Protein 3BFM (pdb70)

Nearest PDB structures (foldseek):
  3bfm-assembly1_A-2  TM=1.001E+00  e=1.291E-47  Ruegeria sp. TM1040
  6ndl-assembly1_A  TM=7.929E-01  e=1.601E-11  Staphylococcus aureus
  6apw-assembly1_A  TM=7.904E-01  e=2.573E-11  Staphylococcus aureus
  8eni-assembly1_A-2  TM=7.797E-01  e=2.285E-11  Staphylococcus aureus subsp. aureus Mu50
  3rkx-assembly1_A  TM=7.819E-01  e=1.008E-10  Staphylococcus aureus subsp. aureus ECT-R 2

Sequence (225 aa):
TITFPPLTGEAAGPGQDPFDLACQQKAELGVVDAGLVVYELLGTDVLLRAALLVLAPEVPLAKAALPVCGVGFQNALGALAPPEVAVHLDWNGALRINGARCGRLRIAASTDDPDTQPDWLVVGLDLPLWPEGDGGETPDETALYAEGCADVAAPRLLESSWARHCLHWINRWDEGELETIHGEWRGLAHGGEARTEAGRRSGTFLGVDEDFGLLRDETTTHLIIPLTTVLVQ

Radius of gyration: 17.06 Å; Cα contacts (8 Å, |Δi|>4): 471; chains: 1; bounding box: 53×37×40 Å

CATH classification: 3.30.930.10 (+1 more: 2.30.30.100)

InterPro domains:
  IPR004143 Biotinyl protein ligase (BPL) and lipoyl protein ligase (LPL), catalytic domain [PF16917] (7-186)
  IPR028044 Domain of unknown function DUF4444 [PF14563] (192-231)
  IPR045864 Class II Aminoacyl-tRNA synthetase/Biotinyl protein ligase (BPL) and lipoyl protein ligase (LPL) [G3DSA:3.30.930.10] (13-190)

B-factor: mean 27.51, std 10.56, range [5.24, 76.14]

Organism: Ruegeria sp. (strain TM1040) (NCBI:txid292414)

Secondary structure (DSSP, 8-state):
--------EEE--TT--HHHHHHHHHHTT--TT-EEEEE-SSEEEEEEEE--SS-TTT---HHHHHHHHHHHHHHS-TT--EEE-TTSEEEETTEEEEEEEEEES---TTSPPS-EEEEEEEESS---SS-----S--GGGTT-TT--HHHHHHHHHHHHHHHHHHHHTT-HHHHHHHHHHHB----EEEETTEEEEE----TT---EE-SS-EE---GGGGS--

Solvent-accessible surface area: 10605 Å² total

Foldseek 3Di:
DFDAPPQDEDEADPPDDAQVVLVVVLVVPDAWRYKYWYDDPWKTKIKTKHFDQAFQLQVCLLLLLLLLQVLLCVQFPVVWAWAAELLFFIDTPRWTFWGKAKAFQDLDRHDRTSIMMIMTMGTAADDPPPDDDRGDGHNVRRRRVRGDSSSSSNSSNVSSVVSVVCVVVPPLVVSQVSNVVRYPACHWDADPNDIAHCPGADSSSWWGDHPPDTDTGRSSVSHDD

Structure (mmCIF, N/CA/C/O backbone):
data_3BFM
#
_entry.id   3BFM
#
_cell.length_a   86.760
_cell.length_b   36.560
_cell.length_c   71.000
_cell.angle_alpha   90.000
_cell.angle_beta   99.280
_cell.angle_gamma   90.000
#
_symmetry.space_group_name_H-M   'C 1 2 1'
#
loop_
_entity.id
_entity.type
_entity.pdbx_description
1 polymer 'Biotin protein ligase-like protein of unknown function'
2 non-polymer 'CALCIUM ION'
3 non-polymer 'NONAETHYLENE GLYCOL'
4 water water
#
loop_
_atom_site.group_PDB
_atom_site.id
_atom_site.type_symbol
_atom_site.label_atom_id
_atom_site.label_alt_id
_atom_site.label_comp_id
_atom_site.label_asym_id
_atom_site.label_entity_id
_atom_site.label_seq_id
_atom_site.pdbx_PDB_ins_code
_atom_site.Cartn_x
_atom_site.Cartn_y
_atom_site.Cartn_z
_atom_site.occupancy
_atom_site.B_iso_or_equiv
_atom_site.auth_seq_id
_atom_site.auth_comp_id
_atom_site.auth_asym_id
_atom_site.auth_atom_id
_atom_site.pdbx_PDB_model_num
ATOM 1 N N . THR A 1 5 ? 52.685 2.831 21.323 1.00 43.23 4 THR A N 1
ATOM 2 C CA . THR A 1 5 ? 52.029 2.752 22.665 1.00 43.53 4 THR A CA 1
ATOM 3 C C . THR A 1 5 ? 50.752 3.576 22.709 1.00 39.38 4 THR A C 1
ATOM 4 O O . THR A 1 5 ? 50.758 4.768 22.427 1.00 38.33 4 THR A O 1
ATOM 8 N N . ILE A 1 6 ? 49.655 2.927 23.073 1.00 35.69 5 ILE A N 1
ATOM 9 C CA . ILE A 1 6 ? 48.355 3.592 23.127 1.00 32.46 5 ILE A CA 1
ATOM 10 C C . ILE A 1 6 ? 48.046 3.908 24.587 1.00 30.76 5 ILE A C 1
ATOM 11 O O . ILE A 1 6 ? 47.860 3.003 25.414 1.00 29.79 5 ILE A O 1
ATOM 16 N N . THR A 1 7 ? 47.972 5.197 24.886 1.00 28.85 6 THR A N 1
ATOM 17 C CA . THR A 1 7 ? 47.788 5.672 26.250 1.00 28.32 6 THR A CA 1
ATOM 18 C C . THR A 1 7 ? 46.366 6.162 26.433 1.00 25.16 6 THR A C 1
ATOM 19 O O . THR A 1 7 ? 45.919 6.985 25.669 1.00 25.14 6 THR A O 1
ATOM 23 N N . PHE A 1 8 ? 45.670 5.634 27.438 1.00 23.39 7 PHE A N 1
ATOM 24 C CA . PHE A 1 8 ? 44.297 5.994 27.746 1.00 23.51 7 PHE A CA 1
ATOM 25 C C . PHE A 1 8 ? 44.295 6.747 29.051 1.00 25.19 7 PHE A C 1
ATOM 26 O O . PHE A 1 8 ? 45.289 6.683 29.789 1.00 24.41 7 PHE A O 1
ATOM 34 N N . PRO A 1 9 ? 43.226 7.509 29.313 1.00 23.58 8 PRO A N 1
ATOM 35 C CA . PRO A 1 9 ? 43.067 8.173 30.610 1.00 24.69 8 PRO A CA 1
ATOM 36 C C . PRO A 1 9 ? 43.172 7.199 31.794 1.00 24.13 8 PRO A C 1
ATOM 37 O O . PRO A 1 9 ? 42.970 5.992 31.647 1.00 22.75 8 PRO A O 1
ATOM 41 N N . PRO A 1 10 ? 43.500 7.716 32.991 1.00 27.95 9 PRO A N 1
ATOM 42 C CA . PRO A 1 10 ? 43.523 6.854 34.155 1.00 28.86 9 PRO A CA 1
ATOM 43 C C . PRO A 1 10 ? 42.207 6.125 34.315 1.00 28.47 9 PRO A C 1
ATOM 44 O O . PRO A 1 10 ? 41.150 6.732 34.119 1.00 28.76 9 PRO A O 1
ATOM 48 N N . LEU A 1 11 ? 42.284 4.840 34.637 1.00 26.29 10 LEU A N 1
ATOM 49 C CA . LEU A 1 11 ? 41.087 4.011 34.819 1.00 34.25 10 LEU A CA 1
ATOM 50 C C . LEU A 1 11 ? 40.400 3.608 33.502 1.00 32.34 10 LEU A C 1
ATOM 51 O O . LEU A 1 11 ? 39.306 3.030 33.500 1.00 33.58 10 LEU A O 1
ATOM 64 N N . THR A 1 13 ? 41.385 1.032 30.377 1.00 25.38 12 THR A N 1
ATOM 65 C CA . THR A 1 13 ? 42.275 -0.089 30.212 1.00 24.15 12 THR A CA 1
ATOM 66 C C . THR A 1 13 ? 42.192 -0.451 28.760 1.00 23.13 12 THR A C 1
ATOM 67 O O . THR A 1 13 ? 41.124 -0.865 28.336 1.00 22.53 12 THR A O 1
ATOM 71 N N . GLY A 1 14 ? 43.298 -0.359 28.032 1.00 22.40 13 GLY A N 1
ATOM 72 C CA . GLY A 1 14 ? 43.332 -0.798 26.651 1.00 22.67 13 GLY A CA 1
ATOM 73 C C . GLY A 1 14 ? 43.651 -2.274 26.511 1.00 23.64 13 GLY A C 1
ATOM 74 O O . GLY A 1 14 ? 44.518 -2.795 27.212 1.00 25.29 13 GLY A O 1
ATOM 75 N N . GLU A 1 15 ? 42.950 -2.956 25.612 1.00 21.21 14 GLU A N 1
ATOM 76 C CA . GLU A 1 15 ? 43.202 -4.343 25.315 1.00 23.39 14 GLU A CA 1
ATOM 77 C C . GLU A 1 15 ? 43.135 -4.526 23.792 1.00 21.25 14 GLU A C 1
ATOM 78 O O . GLU A 1 15 ? 42.089 -4.273 23.168 1.00 18.48 14 GLU A O 1
ATOM 84 N N . ALA A 1 16 ? 44.240 -4.930 23.182 1.00 18.78 15 ALA A N 1
ATOM 85 C CA . ALA A 1 16 ? 44.244 -5.216 21.760 1.00 17.65 15 ALA A CA 1
ATOM 86 C C . ALA A 1 16 ? 43.553 -6.561 21.520 1.00 19.78 15 ALA A C 1
ATOM 87 O O . ALA A 1 16 ? 43.824 -7.564 22.214 1.00 19.65 15 ALA A O 1
ATOM 89 N N . ALA A 1 17 ? 42.708 -6.600 20.488 1.00 18.58 16 ALA A N 1
ATOM 90 C CA . ALA A 1 17 ? 42.020 -7.839 20.081 1.00 20.21 16 ALA A CA 1
ATOM 91 C C . ALA A 1 17 ? 43.023 -8.844 19.511 1.00 22.46 16 ALA A C 1
ATOM 92 O O . ALA A 1 17 ? 43.922 -8.484 18.734 1.00 21.84 16 ALA A O 1
ATOM 94 N N . GLY A 1 18 ? 42.881 -10.083 19.954 1.00 22.98 17 GLY A N 1
ATOM 95 C CA . GLY A 1 18 ? 43.689 -11.202 19.485 1.00 23.74 17 GLY A CA 1
ATOM 96 C C . GLY A 1 18 ? 43.033 -11.994 18.382 1.00 23.88 17 GLY A C 1
ATOM 97 O O . GLY A 1 18 ? 41.974 -11.634 17.883 1.00 23.06 17 GLY A O 1
ATOM 98 N N . PRO A 1 19 ? 43.696 -13.074 17.956 1.00 24.86 18 PRO A N 1
ATOM 99 C CA . PRO A 1 19 ? 43.157 -13.975 16.931 1.00 25.15 18 PRO A CA 1
ATOM 100 C C . PRO A 1 19 ? 41.732 -14.446 17.236 1.00 18.35 18 PRO A C 1
ATOM 101 O O . PRO A 1 19 ? 41.457 -14.880 18.349 1.00 23.86 18 PRO A O 1
ATOM 105 N N . GLY A 1 20 ? 40.841 -14.350 16.258 1.00 21.53 19 GLY A N 1
ATOM 106 C CA . GLY A 1 20 ? 39.490 -14.793 16.430 1.00 23.94 19 GLY A CA 1
ATOM 107 C C . GLY A 1 20 ? 38.589 -13.772 17.136 1.00 25.03 19 GLY A C 1
ATOM 108 O O . GLY A 1 20 ? 37.398 -14.001 17.259 1.00 25.74 19 GLY A O 1
ATOM 109 N N . GLN A 1 21 ? 39.174 -12.678 17.613 1.00 21.85 20 GLN A N 1
ATOM 110 C CA . GLN A 1 21 ? 38.460 -11.636 18.347 1.00 22.86 20 GLN A CA 1
ATOM 111 C C . GLN A 1 21 ? 38.316 -10.337 17.522 1.00 23.14 20 GLN A C 1
ATOM 112 O O . GLN A 1 21 ? 39.255 -9.898 16.826 1.00 20.42 20 GLN A O 1
ATOM 118 N N . ASP A 1 22 ? 37.142 -9.691 17.611 1.00 20.63 21 ASP A N 1
ATOM 119 C CA . ASP A 1 22 ? 36.980 -8.323 17.123 1.00 22.07 21 ASP A CA 1
ATOM 120 C C . ASP A 1 22 ? 36.485 -7.467 18.290 1.00 19.70 21 ASP A C 1
ATOM 121 O O . ASP A 1 22 ? 35.827 -7.992 19.197 1.00 21.23 21 ASP A O 1
ATOM 126 N N . PRO A 1 23 ? 36.845 -6.179 18.306 1.00 15.83 22 PRO A N 1
ATOM 127 C CA . PRO A 1 23 ? 36.558 -5.344 19.489 1.00 16.64 22 PRO A CA 1
ATOM 128 C C . PRO A 1 23 ? 35.114 -5.298 20.009 1.00 17.88 22 PRO A C 1
ATOM 129 O O . PRO A 1 23 ? 34.898 -5.518 21.211 1.00 16.16 22 PRO A O 1
ATOM 133 N N . PHE A 1 24 ? 34.135 -5.048 19.143 1.00 17.58 23 PHE A N 1
ATOM 134 C CA . PHE A 1 24 ? 32.759 -4.854 19.611 1.00 18.69 23 PHE A CA 1
ATOM 135 C C . PHE A 1 24 ? 32.269 -6.185 20.196 1.00 15.39 23 PHE A C 1
ATOM 136 O O . PHE A 1 24 ? 31.778 -6.212 21.333 1.00 17.88 23 PHE A O 1
ATOM 144 N N . ASP A 1 25 ? 32.425 -7.275 19.444 1.00 16.64 24 ASP A N 1
ATOM 145 C CA . ASP A 1 25 ? 32.050 -8.614 19.931 1.00 21.55 24 ASP A CA 1
ATOM 146 C C . ASP A 1 25 ? 32.748 -8.977 21.229 1.00 17.41 24 ASP A C 1
ATOM 147 O O . ASP A 1 25 ? 32.090 -9.406 22.198 1.00 20.14 24 ASP A O 1
ATOM 152 N N . LEU A 1 26 ? 34.072 -8.792 21.261 1.00 17.84 25 LEU A N 1
ATOM 153 C CA . LEU A 1 26 ? 34.867 -9.139 22.436 1.00 17.33 25 LEU A CA 1
ATOM 154 C C . LEU A 1 26 ? 34.487 -8.310 23.664 1.00 19.89 25 LEU A C 1
ATOM 155 O O . LEU A 1 26 ? 34.377 -8.827 24.781 1.00 19.41 25 LEU A O 1
ATOM 160 N N . ALA A 1 27 ? 34.328 -7.008 23.469 1.00 16.85 26 ALA A N 1
ATOM 161 C CA . ALA A 1 27 ? 33.904 -6.168 24.590 1.00 15.32 26 ALA A CA 1
ATOM 162 C C . ALA A 1 27 ? 32.567 -6.635 25.170 1.00 16.84 26 ALA A C 1
ATOM 163 O O . ALA A 1 27 ? 32.396 -6.654 26.393 1.00 18.11 26 ALA A O 1
ATOM 165 N N . CYS A 1 28 ? 31.616 -6.984 24.313 1.00 17.10 27 CYS A N 1
ATOM 166 C CA . CYS A 1 28 ? 30.327 -7.512 24.756 1.00 19.10 27 CYS A CA 1
ATOM 167 C C . CYS A 1 28 ? 30.463 -8.833 25.472 1.00 20.79 27 CYS A C 1
ATOM 168 O O . CYS A 1 28 ? 29.826 -9.072 26.503 1.00 20.64 27 CYS A O 1
ATOM 171 N N . GLN A 1 29 ? 31.333 -9.689 24.962 1.00 21.50 28 GLN A N 1
ATOM 172 C CA A GLN A 1 29 ? 31.596 -10.988 25.586 0.50 22.25 28 GLN A CA 1
ATOM 173 C CA B GLN A 1 29 ? 31.541 -10.977 25.606 0.50 22.40 28 GLN A CA 1
ATOM 174 C C . GLN A 1 29 ? 32.197 -10.786 26.965 1.00 23.00 28 GLN A C 1
ATOM 175 O O . GLN A 1 29 ? 31.745 -11.367 27.946 1.00 24.14 28 GLN A O 1
ATOM 180 N N . LYS A 1 30 ? 33.215 -9.934 27.045 1.00 22.62 29 LYS A N 1
ATOM 181 C CA . LYS A 1 30 ? 33.840 -9.655 28.330 1.00 22.95 29 LYS A CA 1
ATOM 182 C C . LYS A 1 30 ? 32.865 -8.996 29.326 1.00 24.37 29 LYS A C 1
ATOM 183 O O . LYS A 1 30 ? 32.858 -9.308 30.526 1.00 22.98 29 LYS A O 1
ATOM 189 N N . ALA A 1 31 ? 31.995 -8.129 28.811 1.00 19.36 30 ALA A N 1
ATOM 190 C CA . ALA A 1 31 ? 31.052 -7.428 29.662 1.00 22.37 30 ALA A CA 1
ATOM 191 C C . ALA A 1 31 ? 30.106 -8.472 30.293 1.00 23.39 30 ALA A C 1
ATOM 192 O O . ALA A 1 31 ? 29.843 -8.472 31.495 1.00 22.11 30 ALA A O 1
ATOM 194 N N . GLU A 1 32 ? 29.632 -9.395 29.485 1.00 24.95 31 GLU A N 1
ATOM 195 C CA . GLU A 1 32 ? 28.724 -10.440 30.005 1.00 30.08 31 GLU A CA 1
ATOM 196 C C . GLU A 1 32 ? 29.418 -11.367 31.024 1.00 30.86 31 GLU A C 1
ATOM 197 O O . GLU A 1 32 ? 28.777 -11.849 31.961 1.00 33.89 31 GLU A O 1
ATOM 203 N N . LEU A 1 33 ? 30.719 -11.574 30.851 1.00 31.70 32 LEU A N 1
ATOM 204 C CA . LEU A 1 33 ? 31.583 -12.242 31.842 1.00 33.50 32 LEU A CA 1
ATOM 205 C C . LEU A 1 33 ? 31.869 -11.446 33.101 1.00 34.40 32 LEU A C 1
ATOM 206 O O . LEU A 1 33 ? 32.539 -11.955 33.981 1.00 37.24 32 LEU A O 1
ATOM 211 N N . GLY A 1 34 ? 31.463 -10.185 33.165 1.00 34.04 33 GLY A N 1
ATOM 212 C CA . GLY A 1 34 ? 31.639 -9.414 34.372 1.00 32.94 33 GLY A CA 1
ATOM 213 C C . GLY A 1 34 ? 32.775 -8.414 34.362 1.00 31.49 33 GLY A C 1
ATOM 214 O O . GLY A 1 34 ? 33.051 -7.812 35.403 1.00 35.21 33 GLY A O 1
ATOM 215 N N . VAL A 1 35 ? 33.426 -8.182 33.222 1.00 28.01 34 VAL A N 1
ATOM 216 C CA A VAL A 1 35 ? 34.486 -7.182 33.175 0.50 29.37 34 VAL A CA 1
ATOM 217 C CA B VAL A 1 35 ? 34.476 -7.151 33.156 0.50 29.10 34 VAL A CA 1
ATOM 218 C C . VAL A 1 35 ? 33.815 -5.815 33.343 1.00 29.82 34 VAL A C 1
ATOM 219 O O . VAL A 1 35 ? 32.744 -5.550 32.779 1.00 31.20 34 VAL A O 1
ATOM 226 N N . ASP A 1 36 ? 34.436 -4.962 34.137 1.00 31.44 35 ASP A N 1
ATOM 227 C CA . ASP A 1 36 ? 33.815 -3.700 34.507 1.00 30.82 35 ASP A CA 1
ATOM 228 C C . ASP A 1 36 ? 34.027 -2.621 33.442 1.00 29.18 35 ASP A C 1
ATOM 229 O O . ASP A 1 36 ? 34.767 -2.796 32.470 1.00 27.57 35 ASP A O 1
ATOM 234 N N . ALA A 1 37 ? 33.382 -1.492 33.677 1.00 26.88 36 ALA A N 1
ATOM 235 C CA . ALA A 1 37 ? 33.492 -0.319 32.849 1.00 27.80 36 ALA A CA 1
ATOM 236 C C . ALA A 1 37 ? 34.944 0.128 32.736 1.00 25.84 36 ALA A C 1
ATOM 237 O O . ALA A 1 37 ? 35.755 -0.114 33.628 1.00 25.41 36 ALA A O 1
ATOM 239 N N . GLY A 1 38 ? 35.272 0.754 31.614 1.00 23.40 37 GLY A N 1
ATOM 240 C CA . GLY A 1 38 ? 36.556 1.356 31.435 1.00 23.52 37 GLY A CA 1
ATOM 241 C C . GLY A 1 38 ? 37.450 0.590 30.492 1.00 21.18 37 GLY A C 1
ATOM 242 O O . GLY A 1 38 ? 38.430 1.140 30.024 1.00 22.64 37 GLY A O 1
ATOM 243 N N . LEU A 1 39 ? 37.099 -0.655 30.208 1.00 21.01 38 LEU A N 1
ATOM 244 C CA . LEU A 1 39 ? 37.784 -1.407 29.157 1.00 19.47 38 LEU A CA 1
ATOM 245 C C . LEU A 1 39 ? 37.548 -0.796 27.787 1.00 18.46 38 LEU A C 1
ATOM 246 O O . LEU A 1 39 ? 36.381 -0.525 27.409 1.00 18.20 38 LEU A O 1
ATOM 251 N N . VAL A 1 40 ? 38.642 -0.645 27.056 1.00 16.91 39 VAL A N 1
ATOM 252 C CA . VAL A 1 40 ? 38.670 -0.228 25.668 1.00 15.15 39 VAL A CA 1
ATOM 253 C C . VAL A 1 40 ? 39.359 -1.333 24.884 1.00 12.63 39 VAL A C 1
ATOM 254 O O . VAL A 1 40 ? 40.558 -1.495 24.949 1.00 17.13 39 VAL A O 1
ATOM 258 N N . VAL A 1 41 ? 38.578 -2.099 24.143 1.00 15.32 40 VAL A N 1
ATOM 259 C CA . VAL A 1 41 ? 39.124 -3.116 23.248 1.00 16.41 40 VAL A CA 1
ATOM 260 C C . VAL A 1 41 ? 39.328 -2.492 21.887 1.00 15.55 40 VAL A C 1
ATOM 261 O O . VAL A 1 41 ? 38.455 -1.787 21.407 1.00 14.70 40 VAL A O 1
ATOM 265 N N . TYR A 1 42 ? 40.481 -2.722 21.268 1.00 15.84 41 TYR A N 1
ATOM 266 C CA . TYR A 1 42 ? 40.751 -2.119 19.986 1.00 12.27 41 TYR A CA 1
ATOM 267 C C . TYR A 1 42 ? 41.466 -3.073 19.053 1.00 15.22 41 TYR A C 1
ATOM 268 O O . TYR A 1 42 ? 42.044 -4.096 19.465 1.00 15.47 41 TYR A O 1
ATOM 277 N N . GLU A 1 43 ? 41.405 -2.752 17.769 1.00 15.57 42 GLU A N 1
ATOM 278 C CA . GLU A 1 43 ? 42.066 -3.545 16.733 1.00 18.56 42 GLU A CA 1
ATOM 279 C C . GLU A 1 43 ? 42.380 -2.574 15.619 1.00 20.11 42 GLU A C 1
ATOM 280 O O . GLU A 1 43 ? 41.454 -1.983 15.049 1.00 19.35 42 GLU A O 1
ATOM 286 N N . LEU A 1 44 ? 43.683 -2.363 15.371 1.00 18.23 43 LEU A N 1
ATOM 287 C CA A LEU A 1 44 ? 44.145 -1.449 14.338 0.50 18.39 43 LEU A CA 1
ATOM 288 C CA B LEU A 1 44 ? 44.143 -1.456 14.344 0.50 17.20 43 LEU A CA 1
ATOM 289 C C . LEU A 1 44 ? 44.772 -2.228 13.183 1.00 17.90 43 LEU A C 1
ATOM 290 O O . LEU A 1 44 ? 45.641 -3.105 13.392 1.00 17.79 43 LEU A O 1
ATOM 299 N N . GLY A 1 45 ? 44.332 -1.914 11.973 1.00 18.01 44 GLY A N 1
ATOM 300 C CA . GLY A 1 45 ? 44.995 -2.354 10.753 1.00 18.91 44 GLY A CA 1
ATOM 301 C C . GLY A 1 45 ? 45.404 -1.137 9.974 1.00 20.63 44 GLY A C 1
ATOM 302 O O . GLY A 1 45 ? 45.144 -0.010 10.374 1.00 20.07 44 GLY A O 1
ATOM 303 N N . THR A 1 46 ? 46.045 -1.340 8.834 1.00 20.01 45 THR A N 1
ATOM 304 C CA . THR A 1 46 ? 46.406 -0.244 7.997 1.00 20.65 45 THR A CA 1
ATOM 305 C C . THR A 1 46 ? 45.141 0.381 7.358 1.00 17.95 45 THR A C 1
ATOM 306 O O . THR A 1 46 ? 45.149 1.555 7.059 1.00 21.95 45 THR A O 1
ATOM 310 N N . ASP A 1 47 ? 44.093 -0.429 7.170 1.00 18.83 46 ASP A N 1
ATOM 311 C CA . ASP A 1 47 ? 42.904 0.006 6.421 1.00 21.35 46 ASP A CA 1
ATOM 312 C C . ASP A 1 47 ? 41.661 0.295 7.273 1.00 21.01 46 ASP A C 1
ATOM 313 O O . ASP A 1 47 ? 40.664 0.807 6.758 1.00 18.22 46 ASP A O 1
ATOM 318 N N . VAL A 1 48 ? 41.707 -0.052 8.547 1.00 21.16 47 VAL A N 1
ATOM 319 C CA . VAL A 1 48 ? 40.522 0.076 9.397 1.00 21.45 47 VAL A CA 1
ATOM 320 C C . VAL A 1 48 ? 40.934 0.266 10.844 1.00 20.28 47 VAL A C 1
ATOM 321 O O . VAL A 1 48 ? 41.993 -0.205 11.283 1.00 19.79 47 VAL A O 1
ATOM 325 N N . LEU A 1 49 ? 40.108 1.026 11.554 1.00 16.29 48 LEU A N 1
ATOM 326 C CA A LEU A 1 49 ? 40.224 1.171 13.014 0.50 17.91 48 LEU A CA 1
ATOM 327 C CA B LEU A 1 49 ? 40.218 1.178 13.006 0.50 17.83 48 LEU A CA 1
ATOM 328 C C . LEU A 1 49 ? 38.955 0.650 13.673 1.00 19.83 48 LEU A C 1
ATOM 329 O O . LEU A 1 49 ? 37.867 1.062 13.313 1.00 15.25 48 LEU A O 1
ATOM 338 N N . ARG A 1 50 ? 39.088 -0.260 14.636 1.00 16.83 49 ARG A N 1
ATOM 339 C CA . ARG A 1 50 ? 37.919 -0.695 15.404 1.00 20.39 49 ARG A CA 1
ATOM 340 C C . ARG A 1 50 ? 38.231 -0.531 16.859 1.00 16.68 49 ARG A C 1
ATOM 341 O O . ARG A 1 50 ? 39.387 -0.723 17.261 1.00 16.54 49 ARG A O 1
ATOM 349 N N . ALA A 1 51 ? 37.219 -0.150 17.637 1.00 13.83 50 ALA A N 1
ATOM 350 C CA . ALA A 1 51 ? 37.370 -0.046 19.051 1.00 14.62 50 ALA A CA 1
ATOM 351 C C . ALA A 1 51 ? 36.041 -0.150 19.721 1.00 15.27 50 ALA A C 1
ATOM 352 O O . ALA A 1 51 ? 34.983 0.005 19.089 1.00 15.31 50 ALA A O 1
ATOM 354 N N . ALA A 1 52 ? 36.055 -0.497 20.991 1.00 12.46 51 ALA A N 1
ATOM 355 C CA . ALA A 1 52 ? 34.772 -0.649 21.729 1.00 14.29 51 ALA A CA 1
ATOM 356 C C . ALA A 1 52 ? 35.049 -0.324 23.188 1.00 14.84 51 ALA A C 1
ATOM 357 O O . ALA A 1 52 ? 36.077 -0.709 23.713 1.00 17.51 51 ALA A O 1
ATOM 359 N N . LEU A 1 53 ? 34.091 0.379 23.795 1.00 15.76 52 LEU A N 1
ATOM 360 C CA A LEU A 1 53 ? 34.118 0.800 25.209 0.70 17.59 52 LEU A CA 1
ATOM 361 C C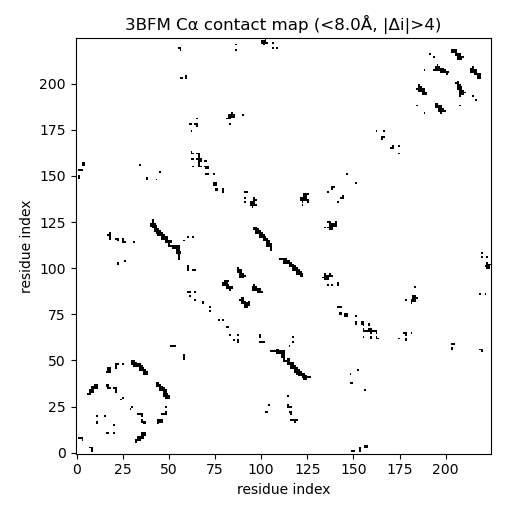A B LEU A 1 53 ? 34.138 0.790 25.190 0.30 14.06 52 LEU A CA 1
ATOM 362 C C . LEU A 1 53 ? 33.039 0.087 25.998 1.00 16.49 52 LEU A C 1
ATOM 363 O O . LEU A 1 53 ? 31.860 0.071 25.570 1.00 15.56 52 LEU A O 1
ATOM 372 N N . VAL A 1 54 ? 33.426 -0.458 27.160 1.00 16.97 53 VAL A N 1
ATOM 373 C CA . VAL A 1 54 ? 32.471 -1.044 28.118 1.00 17.38 53 VAL A CA 1
ATOM 374 C C . VAL A 1 54 ? 32.114 0.041 29.139 1.00 17.72 53 VAL A C 1
ATOM 375 O O . VAL A 1 54 ? 33.015 0.668 29.745 1.00 20.54 53 VAL A O 1
ATOM 379 N N . LEU A 1 55 ? 30.807 0.251 29.277 1.00 19.73 54 LEU A N 1
ATOM 380 C CA . LEU A 1 55 ? 30.206 1.227 30.179 1.00 17.42 54 LEU A CA 1
ATOM 381 C C . LEU A 1 55 ? 29.163 0.549 31.086 1.00 20.75 54 LEU A C 1
ATOM 382 O O . LEU A 1 55 ? 28.649 -0.540 30.785 1.00 22.57 54 LEU A O 1
ATOM 387 N N . ALA A 1 56 ? 28.858 1.203 32.198 1.00 23.85 55 ALA A N 1
ATOM 388 C CA . ALA A 1 56 ? 27.805 0.744 33.100 1.00 25.52 55 ALA A CA 1
ATOM 389 C C . ALA A 1 56 ? 27.068 1.901 33.781 1.00 25.66 55 ALA A C 1
ATOM 390 O O . ALA A 1 56 ? 27.171 2.077 34.990 1.00 29.00 55 ALA A O 1
ATOM 392 N N . PRO A 1 57 ? 26.286 2.680 33.015 1.00 26.48 56 PRO A N 1
ATOM 393 C CA . PRO A 1 57 ? 25.542 3.794 33.612 1.00 28.33 56 PRO A CA 1
ATOM 394 C C . PRO A 1 57 ? 24.366 3.277 34.454 1.00 28.36 56 PRO A C 1
ATOM 395 O O . PRO A 1 57 ? 23.651 2.358 34.055 1.00 26.40 56 PRO A O 1
ATOM 399 N N . GLU A 1 58 ? 24.191 3.841 35.636 1.00 29.75 57 GLU A N 1
ATOM 400 C CA . GLU A 1 58 ? 23.186 3.315 36.543 1.00 29.88 57 GLU A CA 1
ATOM 401 C C . GLU A 1 58 ? 21.875 4.065 36.331 1.00 29.34 57 GLU A C 1
ATOM 402 O O . GLU A 1 58 ? 21.442 4.859 37.152 1.00 31.05 57 GLU A O 1
ATOM 408 N N . VAL A 1 59 ? 21.271 3.801 35.178 1.00 25.39 58 VAL A N 1
ATOM 409 C CA . VAL A 1 59 ? 19.991 4.366 34.801 1.00 24.30 58 VAL A CA 1
ATOM 410 C C . VAL A 1 59 ? 19.252 3.329 33.977 1.00 23.01 58 VAL A C 1
ATOM 411 O O . VAL A 1 59 ? 19.841 2.353 33.515 1.00 24.26 58 VAL A O 1
ATOM 415 N N . PRO A 1 60 ? 17.952 3.517 33.775 1.00 22.85 59 PRO A N 1
ATOM 416 C CA . PRO A 1 60 ? 17.265 2.572 32.898 1.00 22.23 59 PRO A CA 1
ATOM 417 C C . PRO A 1 60 ? 17.770 2.612 31.459 1.00 19.17 59 PRO A C 1
ATOM 418 O O . PRO A 1 60 ? 18.245 3.649 31.028 1.00 19.49 59 PRO A O 1
ATOM 422 N N . LEU A 1 61 ? 17.586 1.521 30.728 1.00 22.25 60 LEU A N 1
ATOM 423 C CA . LEU A 1 61 ? 18.062 1.412 29.337 1.00 21.35 60 LEU A CA 1
ATOM 424 C C . LEU A 1 61 ? 17.625 2.582 28.483 1.00 22.34 60 LEU A C 1
ATOM 425 O O . LEU A 1 61 ? 18.375 3.037 27.636 1.00 22.87 60 LEU A O 1
ATOM 430 N N . ALA A 1 62 ? 16.358 2.985 28.625 1.00 22.55 61 ALA A N 1
ATOM 431 C CA . ALA A 1 62 ? 15.817 4.133 27.906 1.00 23.37 61 ALA A CA 1
ATOM 432 C C . ALA A 1 62 ? 16.752 5.348 27.908 1.00 23.00 61 ALA A C 1
ATOM 433 O O . ALA A 1 62 ? 17.025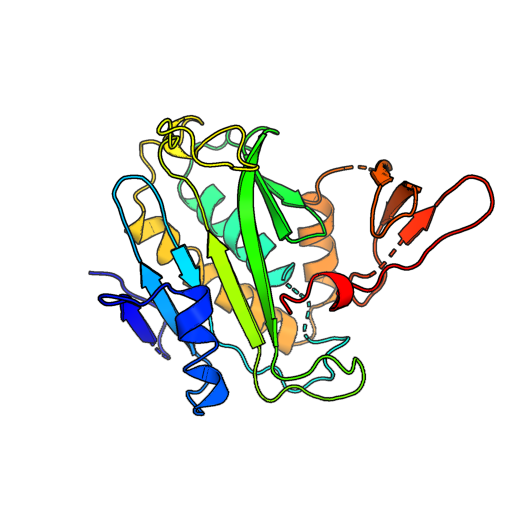 5.960 26.859 1.00 24.63 61 ALA A O 1
ATOM 435 N N . LYS A 1 63 ? 17.274 5.642 29.094 1.00 21.79 62 LYS A N 1
ATOM 436 C CA . LYS A 1 63 ? 18.193 6.746 29.334 1.00 20.67 62 LYS A CA 1
ATOM 437 C C . LYS A 1 63 ? 19.659 6.439 29.044 1.00 19.59 62 LYS A C 1
ATOM 438 O O . LYS A 1 63 ? 20.464 7.365 28.786 1.00 19.29 62 LYS A O 1
ATOM 444 N N . ALA A 1 64 ? 20.022 5.161 29.097 1.00 21.00 63 ALA A N 1
ATOM 445 C CA . ALA A 1 64 ? 21.414 4.745 28.883 1.00 20.62 63 ALA A CA 1
ATOM 446 C C . ALA A 1 64 ? 21.777 4.822 27.397 1.00 19.97 63 ALA A C 1
ATOM 447 O O . ALA A 1 64 ? 22.974 4.909 27.042 1.00 23.49 63 ALA A O 1
ATOM 457 N N . ALA A 1 66 ? 21.619 7.259 25.549 1.00 16.75 65 ALA A N 1
ATOM 458 C CA . ALA A 1 66 ? 22.364 8.511 25.334 1.00 18.04 65 ALA A CA 1
ATOM 459 C C . ALA A 1 66 ? 23.864 8.265 25.157 1.00 15.00 65 ALA A C 1
ATOM 460 O O . ALA A 1 66 ? 24.606 9.140 24.678 1.00 16.29 65 ALA A O 1
ATOM 470 N N . LEU A 1 68 ? 25.212 6.436 22.993 1.00 15.62 67 LEU A N 1
ATOM 471 C CA . LEU A 1 68 ? 25.496 6.506 21.539 1.00 15.46 67 LEU A CA 1
ATOM 472 C C . LEU A 1 68 ? 25.778 7.946 21.055 1.00 17.65 67 LEU A C 1
ATOM 473 O O . LEU A 1 68 ? 26.889 8.227 20.547 1.00 19.13 67 LEU A O 1
ATOM 478 N N . PRO A 1 69 ? 24.798 8.880 21.203 1.00 16.51 68 PRO A N 1
ATOM 479 C CA . PRO A 1 69 ? 25.126 10.277 20.859 1.00 17.53 68 PRO A CA 1
ATOM 480 C C . PRO A 1 69 ? 26.324 10.878 21.580 1.00 17.76 68 PRO A C 1
ATOM 481 O O . PRO A 1 69 ? 27.133 11.591 20.967 1.00 18.49 68 PRO A O 1
ATOM 485 N N . VAL A 1 70 ? 26.450 10.578 22.863 1.00 17.84 69 VAL A N 1
ATOM 486 C CA . VAL A 1 70 ? 27.610 10.995 23.625 1.00 16.62 69 VAL A CA 1
ATOM 487 C C . VAL A 1 70 ? 28.913 10.561 22.972 1.00 19.15 69 VAL A C 1
ATOM 488 O O . VAL A 1 70 ? 29.814 11.382 22.825 1.00 20.19 69 VAL A O 1
ATOM 492 N N . CYS A 1 71 ? 29.036 9.290 22.582 1.00 18.59 70 CYS A N 1
ATOM 493 C CA . CYS A 1 71 ? 30.283 8.816 21.967 1.00 18.27 70 CYS A CA 1
ATOM 494 C C . CYS A 1 71 ? 30.450 9.315 20.520 1.00 17.04 70 CYS A C 1
ATOM 495 O O . CYS A 1 71 ? 31.557 9.392 19.989 1.00 19.37 70 CYS A O 1
ATOM 498 N N . GLY A 1 72 ? 29.338 9.676 19.877 1.00 19.49 71 GLY A N 1
ATOM 499 C CA . GLY A 1 72 ? 29.391 10.346 18.598 1.00 16.94 71 GLY A CA 1
ATOM 500 C C . GLY A 1 72 ? 29.972 11.731 18.705 1.00 17.33 71 GLY A C 1
ATOM 501 O O . GLY A 1 72 ? 30.810 12.122 17.892 1.00 18.63 71 GLY A O 1
ATOM 502 N N . VAL A 1 73 ? 29.535 12.492 19.703 1.00 17.14 72 VAL A N 1
ATOM 503 C CA . VAL A 1 73 ? 30.109 13.814 19.981 1.00 18.03 72 VAL A CA 1
ATOM 504 C C . VAL A 1 73 ? 31.589 13.663 20.319 1.00 18.58 72 VAL A C 1
ATOM 505 O O . VAL A 1 73 ? 32.457 14.438 19.855 1.00 18.78 72 VAL A O 1
ATOM 509 N N . GLY A 1 74 ? 31.877 12.661 21.144 1.00 18.52 73 GLY A N 1
ATOM 510 C CA . GLY A 1 74 ? 33.275 12.328 21.445 1.00 16.86 73 GLY A CA 1
ATOM 511 C C . GLY A 1 74 ? 34.128 12.147 20.190 1.00 17.65 73 GLY A C 1
ATOM 512 O O . GLY A 1 74 ? 35.257 12.680 20.088 1.00 19.05 73 GLY A O 1
ATOM 513 N N . PHE A 1 75 ? 33.611 11.380 19.238 1.00 17.67 74 PHE A N 1
ATOM 514 C CA . PHE A 1 75 ? 34.296 11.154 17.967 1.00 17.31 74 PHE A CA 1
ATOM 515 C C . PHE A 1 75 ? 34.468 12.404 17.115 1.00 17.71 74 PHE A C 1
ATOM 516 O O . PHE A 1 75 ? 35.544 12.648 16.560 1.00 17.14 74 PHE A O 1
ATOM 524 N N . GLN A 1 76 ? 33.387 13.168 16.943 1.00 20.17 75 GLN A N 1
ATOM 525 C CA . GLN A 1 76 ? 33.496 14.424 16.205 1.00 17.29 75 GLN A CA 1
ATOM 526 C C . GLN A 1 76 ? 34.566 15.343 16.828 1.00 18.51 75 GLN A C 1
ATOM 527 O O . GLN A 1 76 ? 35.370 15.934 16.101 1.00 19.23 75 GLN A O 1
ATOM 533 N N . ASN A 1 77 ? 34.596 15.444 18.164 1.00 16.89 76 ASN A N 1
ATOM 534 C CA . ASN A 1 77 ? 35.572 16.296 18.845 1.00 18.46 76 ASN A CA 1
ATOM 535 C C . ASN A 1 77 ? 36.988 15.763 18.662 1.00 18.97 76 ASN A C 1
ATOM 536 O O . ASN A 1 77 ? 37.934 16.529 18.474 1.00 18.22 76 ASN A O 1
ATOM 541 N N . ALA A 1 78 ? 37.125 14.444 18.746 1.00 16.08 77 ALA A N 1
ATOM 542 C CA . ALA A 1 78 ? 38.389 13.745 18.609 1.00 17.37 77 ALA A CA 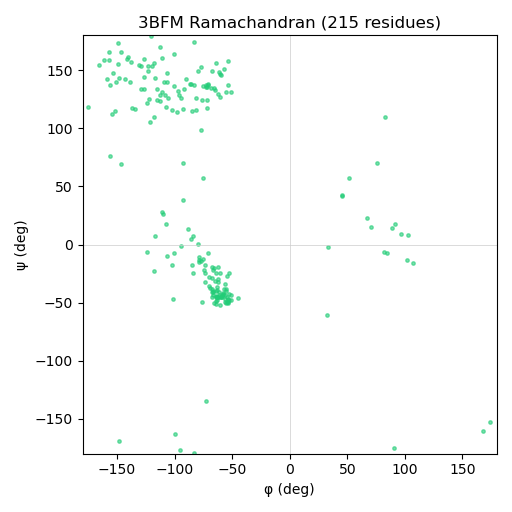1
ATOM 543 C C . ALA A 1 78 ? 38.940 13.949 17.207 1.00 17.88 77 ALA A C 1
ATOM 544 O O . ALA A 1 78 ? 40.070 14.369 17.050 1.00 20.60 77 ALA A O 1
ATOM 546 N N . LEU A 1 79 ? 38.136 13.701 16.177 1.00 20.45 78 LEU A N 1
ATOM 547 C CA . LEU A 1 79 ? 38.632 13.926 14.809 1.00 21.05 78 LEU A CA 1
ATOM 548 C C . LEU A 1 79 ? 38.964 15.431 14.540 1.00 21.81 78 LEU A C 1
ATOM 549 O O . LEU A 1 79 ? 40.019 15.756 13.962 1.00 18.83 78 LEU A O 1
ATOM 554 N N . GLY A 1 80 ? 38.085 16.337 14.968 1.00 20.60 79 GLY A N 1
ATOM 555 C CA . GLY A 1 80 ? 38.338 17.780 14.842 1.00 22.32 79 GLY A CA 1
ATOM 556 C C . GLY A 1 80 ? 39.629 18.291 15.476 1.00 23.24 79 GLY A C 1
ATOM 557 O O . GLY A 1 80 ? 40.269 19.223 14.974 1.00 25.35 79 GLY A O 1
ATOM 558 N N . ALA A 1 81 ? 40.025 17.677 16.579 1.00 23.48 80 ALA A N 1
ATOM 559 C CA . ALA A 1 81 ? 41.312 17.989 17.203 1.00 24.57 80 ALA A CA 1
ATOM 560 C C . ALA A 1 81 ? 42.546 17.567 16.369 1.00 27.41 80 ALA A C 1
ATOM 561 O O . ALA A 1 81 ? 43.650 18.052 16.634 1.00 26.20 80 ALA A O 1
ATOM 563 N N . LEU A 1 82 ? 42.376 16.651 15.409 1.00 23.70 81 LEU A N 1
ATOM 564 C CA . LEU A 1 82 ? 43.499 16.045 14.660 1.00 23.37 81 LEU A CA 1
ATOM 565 C C . LEU A 1 82 ? 43.482 16.311 13.154 1.00 24.89 81 LEU A C 1
ATOM 566 O O . LEU A 1 82 ? 44.502 16.207 12.485 1.00 25.84 81 LEU A O 1
ATOM 571 N N . ALA A 1 83 ? 42.314 16.618 12.614 1.00 21.12 82 ALA A N 1
ATOM 572 C CA . ALA A 1 83 ? 42.133 16.722 11.176 1.00 24.68 82 ALA A CA 1
ATOM 573 C C . ALA A 1 83 ? 42.143 18.172 10.731 1.00 26.28 82 ALA A C 1
ATOM 574 O O . ALA A 1 83 ? 41.955 19.067 11.530 1.00 24.44 82 ALA A O 1
ATOM 576 N N . PRO A 1 84 ? 42.314 18.399 9.424 1.00 25.02 83 PRO A N 1
ATOM 577 C CA . PRO A 1 84 ? 42.147 19.742 8.888 1.00 28.00 83 PRO A CA 1
ATOM 578 C C . PRO A 1 84 ? 40.739 20.281 9.139 1.00 29.22 83 PRO A C 1
ATOM 579 O O . PRO A 1 84 ? 39.759 19.533 9.128 1.00 29.78 83 PRO A O 1
ATOM 583 N N . PRO A 1 85 ? 40.629 21.593 9.373 1.00 31.95 84 PRO A N 1
ATOM 584 C CA . PRO A 1 85 ? 39.346 22.184 9.767 1.00 31.27 84 PRO A CA 1
ATOM 585 C C . PRO A 1 85 ? 38.265 22.122 8.708 1.00 31.72 84 PRO A C 1
ATOM 586 O O . PRO A 1 85 ? 37.089 22.208 9.032 1.00 31.94 84 PRO A O 1
ATOM 590 N N . GLU A 1 86 ? 38.652 21.946 7.454 1.00 33.46 85 GLU A N 1
ATOM 591 C CA . GLU A 1 86 ? 37.661 21.797 6.391 1.00 35.30 85 GLU A CA 1
ATOM 592 C C . GLU A 1 86 ? 36.950 20.440 6.408 1.00 33.15 85 GLU A C 1
ATOM 593 O O . GLU A 1 86 ? 35.910 20.295 5.769 1.00 35.80 85 GLU A O 1
ATOM 599 N N . VAL A 1 87 ? 37.501 19.442 7.099 1.00 30.67 86 VAL A N 1
ATOM 600 C CA . VAL A 1 87 ? 36.838 18.124 7.181 1.00 29.00 86 VAL A CA 1
ATOM 601 C C . VAL A 1 87 ? 35.601 18.195 8.069 1.00 29.20 86 VAL A C 1
ATOM 602 O O . VAL A 1 87 ? 35.714 18.521 9.234 1.00 31.07 86 VAL A O 1
ATOM 606 N N . ALA A 1 88 ? 34.426 17.939 7.497 1.00 28.73 87 ALA A N 1
ATOM 607 C CA . ALA A 1 88 ? 33.168 18.004 8.253 1.00 28.16 87 ALA A CA 1
ATOM 608 C C . ALA A 1 88 ? 32.758 16.605 8.738 1.00 26.49 87 ALA A C 1
ATOM 609 O O . ALA A 1 88 ? 32.677 15.665 7.962 1.00 24.86 87 ALA A O 1
ATOM 611 N N . VAL A 1 89 ? 32.482 16.484 10.029 1.00 23.75 88 VAL A N 1
ATOM 612 C CA . VAL A 1 89 ? 31.932 15.238 10.556 1.00 24.16 88 VAL A CA 1
ATOM 613 C C . VAL A 1 89 ? 30.452 15.449 10.928 1.00 21.62 88 VAL A C 1
ATOM 614 O O . VAL A 1 89 ? 30.112 16.408 11.623 1.00 26.22 88 VAL A O 1
ATOM 618 N N . HIS A 1 90 ? 29.571 14.572 10.441 1.00 22.05 89 HIS A N 1
ATOM 619 C CA . HIS A 1 90 ? 28.190 14.544 10.915 1.00 20.71 89 HIS A CA 1
ATOM 620 C C . HIS A 1 90 ? 27.806 13.173 11.459 1.00 21.55 89 HIS A C 1
ATOM 621 O O . HIS A 1 90 ? 28.360 12.135 11.057 1.00 19.85 89 HIS A O 1
ATOM 628 N N . LEU A 1 91 ? 26.842 13.182 12.363 1.00 20.99 90 LEU A N 1
ATOM 629 C CA . LEU A 1 91 ? 26.392 12.002 13.075 1.00 16.29 90 LEU A CA 1
ATOM 630 C C . LEU A 1 91 ? 24.981 11.626 12.678 1.00 22.14 90 LEU A C 1
ATOM 631 O O . LEU A 1 91 ? 24.060 12.436 12.797 1.00 25.72 90 LEU A O 1
ATOM 636 N N . ASP A 1 92 ? 24.788 10.405 12.207 1.00 20.18 91 ASP A N 1
ATOM 637 C CA . ASP A 1 92 ? 23.442 9.923 11.991 1.00 18.31 91 ASP A CA 1
ATOM 638 C C . ASP A 1 92 ? 22.799 9.466 13.319 1.00 20.79 91 ASP A C 1
ATOM 639 O O . ASP A 1 92 ? 23.449 8.952 14.254 1.00 17.72 91 ASP A O 1
ATOM 644 N N . TRP A 1 93 ? 21.476 9.618 13.390 1.00 20.48 92 TRP A N 1
ATOM 645 C CA . TRP A 1 93 ? 20.736 9.206 14.572 1.00 18.38 92 TRP A CA 1
ATOM 646 C C . TRP A 1 93 ? 21.004 7.730 14.911 1.00 17.12 92 TRP A C 1
ATOM 647 O O . TRP A 1 93 ? 21.102 7.351 16.090 1.00 19.08 92 TRP A O 1
ATOM 658 N N . ASN A 1 94 ? 21.117 6.918 13.871 1.00 17.39 93 ASN A N 1
ATOM 659 C CA . ASN A 1 94 ? 21.327 5.449 14.004 1.00 18.17 93 ASN A CA 1
ATOM 660 C C . ASN A 1 94 ? 22.746 5.025 14.293 1.00 17.59 93 ASN A C 1
ATOM 661 O O . ASN A 1 94 ? 23.025 3.834 14.411 1.00 20.00 93 ASN A O 1
ATOM 666 N N . GLY A 1 95 ? 23.636 5.994 14.410 1.00 16.72 94 GLY A N 1
ATOM 667 C CA . GLY A 1 95 ? 25.031 5.704 14.702 1.00 16.08 94 GLY A CA 1
ATOM 668 C C . GLY A 1 95 ? 25.992 5.773 13.524 1.00 16.71 94 GLY A C 1
ATOM 669 O O . GLY A 1 95 ? 27.217 5.757 13.738 1.00 20.11 94 GLY A O 1
ATOM 670 N N . ALA A 1 96 ? 25.487 5.823 12.301 1.00 17.33 95 ALA A N 1
ATOM 671 C CA . ALA A 1 96 ? 26.349 5.973 11.146 1.00 18.24 95 ALA A CA 1
ATOM 672 C C . ALA A 1 96 ? 27.145 7.265 11.189 1.00 18.85 95 ALA A C 1
ATOM 673 O O . ALA A 1 96 ? 26.702 8.296 11.751 1.00 18.57 95 ALA A O 1
ATOM 675 N N . LEU A 1 97 ? 28.367 7.217 10.661 1.00 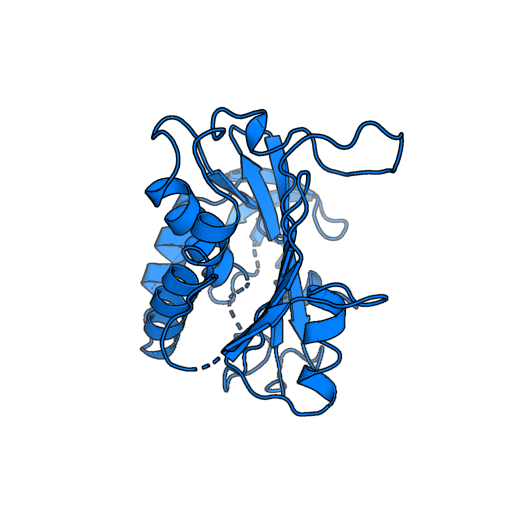18.09 96 LEU A N 1
ATOM 676 C CA . LEU A 1 97 ? 29.192 8.406 10.648 1.00 15.90 96 LEU A CA 1
ATOM 677 C C . LEU A 1 97 ? 29.262 8.945 9.233 1.00 18.66 96 LEU A C 1
ATOM 678 O O . LEU A 1 97 ? 29.237 8.169 8.3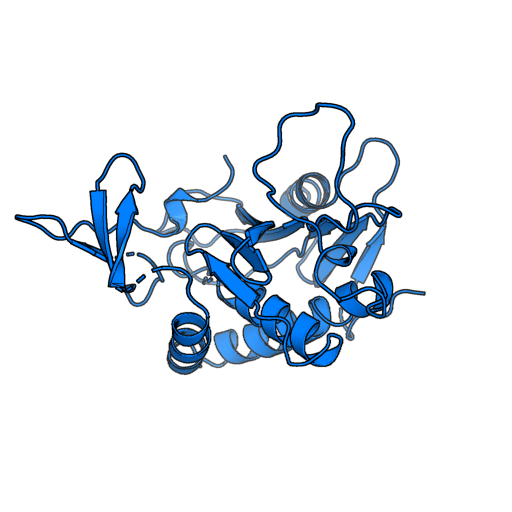00 1.00 17.07 96 LEU A O 1
ATOM 683 N N . ARG A 1 98 ? 29.370 10.260 9.080 1.00 19.57 97 ARG A N 1
ATOM 684 C CA . ARG A 1 98 ? 29.582 10.847 7.774 1.00 22.24 97 ARG A CA 1
ATOM 685 C C . ARG A 1 98 ? 30.743 11.786 7.811 1.00 20.48 97 ARG A C 1
ATOM 686 O O . ARG A 1 98 ? 30.870 12.587 8.729 1.00 22.92 97 ARG A O 1
ATOM 694 N N . ILE A 1 99 ? 31.610 11.664 6.808 1.00 20.10 98 ILE A N 1
ATOM 695 C CA . ILE A 1 99 ? 32.756 12.555 6.682 1.00 21.37 98 ILE A CA 1
ATOM 696 C C . ILE A 1 99 ? 32.644 13.218 5.330 1.00 21.09 98 ILE A C 1
ATOM 697 O O . ILE A 1 99 ? 32.489 12.527 4.319 1.00 23.77 98 ILE A O 1
ATOM 702 N N . ASN A 1 100 ? 32.667 14.550 5.338 1.00 24.60 99 ASN A N 1
ATOM 703 C CA . ASN A 1 100 ? 32.385 15.362 4.143 1.00 24.25 99 ASN A CA 1
ATOM 704 C C . ASN A 1 100 ? 31.149 14.869 3.397 1.00 25.33 99 ASN A C 1
ATOM 705 O O . ASN A 1 100 ? 31.134 14.795 2.170 1.00 29.70 99 ASN A O 1
ATOM 710 N N . GLY A 1 101 ? 30.104 14.518 4.145 1.00 25.18 100 GLY A N 1
ATOM 711 C CA . GLY A 1 101 ? 28.823 14.115 3.594 1.00 27.48 100 GLY A CA 1
ATOM 712 C C . GLY A 1 101 ? 28.683 12.664 3.189 1.00 27.25 100 GLY A C 1
ATOM 713 O O . GLY A 1 101 ? 27.583 12.233 2.846 1.00 30.40 100 GLY A O 1
ATOM 714 N N . ALA A 1 102 ? 29.777 11.910 3.231 1.00 24.98 101 ALA A N 1
ATOM 715 C CA . ALA A 1 102 ? 29.803 10.517 2.806 1.00 24.68 101 ALA A CA 1
ATOM 716 C C . ALA A 1 102 ? 29.885 9.560 3.986 1.00 25.03 101 ALA A C 1
ATOM 717 O O . ALA A 1 102 ? 30.628 9.790 4.934 1.00 21.48 101 ALA A O 1
ATOM 719 N N . ARG A 1 103 ? 29.136 8.471 3.879 1.00 21.07 102 ARG A N 1
ATOM 720 C CA . ARG A 1 103 ? 29.117 7.422 4.885 1.00 21.38 102 ARG A CA 1
ATOM 721 C C . ARG A 1 103 ? 30.512 6.846 5.020 1.00 24.28 102 ARG A C 1
ATOM 722 O O . ARG A 1 103 ? 31.128 6.475 4.029 1.00 22.21 102 ARG A O 1
ATOM 730 N N . CYS A 1 104 ? 31.006 6.814 6.256 1.00 23.19 103 CYS A N 1
ATOM 731 C CA . CYS A 1 104 ? 32.405 6.512 6.530 1.00 21.67 103 CYS A CA 1
ATOM 732 C C . CYS A 1 104 ? 32.451 5.990 7.959 1.00 20.49 103 CYS A C 1
ATOM 733 O O . CYS A 1 104 ? 32.780 6.710 8.886 1.00 22.57 103 CYS A O 1
ATOM 736 N N . GLY A 1 105 ? 32.033 4.753 8.115 1.00 20.52 104 GLY A N 1
ATOM 737 C CA . GLY A 1 105 ? 32.045 4.116 9.432 1.00 20.86 104 GLY A CA 1
ATOM 738 C C . GLY A 1 105 ? 30.778 4.279 10.231 1.00 20.33 104 GLY A C 1
ATOM 739 O O . GLY A 1 105 ? 29.763 4.822 9.772 1.00 16.74 104 GLY A O 1
ATOM 740 N N . ARG A 1 106 ? 30.824 3.794 11.456 1.00 15.89 105 ARG A N 1
ATOM 741 C CA . ARG A 1 106 ? 29.621 3.816 12.295 1.00 17.32 105 ARG A CA 1
ATOM 742 C C . ARG A 1 106 ? 29.984 3.545 13.725 1.00 16.57 105 ARG A C 1
ATOM 743 O O . ARG A 1 106 ? 31.037 2.928 14.027 1.00 19.01 105 ARG A O 1
ATOM 751 N N . LEU A 1 107 ? 29.131 4.043 14.598 1.00 15.24 106 LEU A N 1
ATOM 752 C CA . LEU A 1 107 ? 29.103 3.661 15.993 1.00 14.86 106 LEU A CA 1
ATOM 753 C C . LEU A 1 107 ? 27.986 2.655 16.224 1.00 18.96 106 LEU A C 1
ATOM 754 O O . LEU A 1 107 ? 26.871 2.840 15.745 1.00 20.03 106 LEU A O 1
ATOM 759 N N . ARG A 1 108 ? 28.262 1.602 16.995 1.00 14.45 107 ARG A N 1
ATOM 760 C CA . ARG A 1 108 ? 27.279 0.582 17.331 1.00 17.06 107 ARG A CA 1
ATOM 761 C C . ARG A 1 108 ? 27.094 0.585 18.823 1.00 15.21 107 ARG A C 1
ATOM 762 O O . ARG A 1 108 ? 28.025 0.979 19.572 1.00 16.62 107 ARG A O 1
ATOM 770 N N . ILE A 1 109 ? 25.940 0.101 19.255 1.00 14.74 108 ILE A N 1
ATOM 771 C CA . ILE A 1 109 ? 25.641 0.009 20.677 1.00 13.71 108 ILE A CA 1
ATOM 772 C C . ILE A 1 109 ? 24.931 -1.313 21.005 1.00 14.13 108 ILE A C 1
ATOM 773 O O . ILE A 1 109 ? 24.043 -1.749 20.234 1.00 13.60 108 ILE A O 1
ATOM 778 N N . ALA A 1 110 ? 25.321 -1.913 22.144 1.00 14.96 109 ALA A N 1
ATOM 779 C CA . ALA A 1 110 ? 24.696 -3.130 22.661 1.00 18.55 109 ALA A CA 1
ATOM 780 C C . ALA A 1 110 ? 24.545 -2.968 24.141 1.00 16.75 109 ALA A C 1
ATOM 781 O O . ALA A 1 110 ? 25.234 -2.163 24.796 1.00 16.58 109 ALA A O 1
ATOM 783 N N . ALA A 1 111 ? 23.614 -3.720 24.687 1.00 16.85 110 ALA A N 1
ATOM 784 C CA . ALA A 1 111 ? 23.475 -3.746 26.127 1.00 17.92 110 ALA A CA 1
ATOM 785 C C . ALA A 1 111 ? 22.959 -5.100 26.654 1.00 20.39 110 ALA A C 1
ATOM 786 O O . ALA A 1 111 ? 22.548 -5.960 25.880 1.00 20.17 110 ALA A O 1
ATOM 788 N N . SER A 1 112 ? 22.949 -5.227 27.979 1.00 21.62 111 SER A N 1
ATOM 789 C CA . SER A 1 112 ? 22.728 -6.501 28.672 1.00 23.33 111 SER A CA 1
ATOM 790 C C . SER A 1 112 ? 21.275 -6.854 28.657 1.00 24.11 111 SER A C 1
ATOM 791 O O . SER A 1 112 ? 20.923 -7.998 28.915 1.00 26.50 111 SER A O 1
ATOM 794 N N . THR A 1 113 ? 20.437 -5.878 28.314 1.00 23.59 112 THR A N 1
ATOM 795 C CA . THR A 1 113 ? 18.984 -6.008 28.323 1.00 27.87 112 THR A CA 1
ATOM 796 C C . THR A 1 113 ? 18.422 -5.273 27.114 1.00 29.07 112 THR A C 1
ATOM 797 O O . THR A 1 113 ? 19.090 -4.403 26.525 1.00 26.14 112 THR A O 1
ATOM 801 N N . ASP A 1 114 ? 17.199 -5.626 26.720 1.00 28.57 113 ASP A N 1
ATOM 802 C CA . ASP A 1 114 ? 16.436 -4.829 25.757 1.00 30.50 113 ASP A CA 1
ATOM 803 C C . ASP A 1 114 ? 15.139 -4.253 26.339 1.00 31.32 113 ASP A C 1
ATOM 804 O O . ASP A 1 114 ? 14.344 -3.665 25.619 1.00 34.94 113 ASP A O 1
ATOM 809 N N . ASP A 1 115 ? 14.924 -4.405 27.638 1.00 31.93 114 ASP A N 1
ATOM 810 C CA . ASP A 1 115 ? 13.790 -3.767 28.297 1.00 31.06 114 ASP A CA 1
ATOM 811 C C . ASP A 1 115 ? 14.128 -2.308 28.615 1.00 29.21 114 ASP A C 1
ATOM 812 O O . ASP A 1 115 ? 14.995 -2.047 29.444 1.00 26.77 114 ASP A O 1
ATOM 817 N N . PRO A 1 116 ? 13.412 -1.350 28.003 1.00 30.10 115 PRO A N 1
ATOM 818 C CA . PRO A 1 116 ? 13.670 0.062 28.268 1.00 30.23 115 PRO A CA 1
ATOM 819 C C . PRO A 1 116 ? 13.620 0.465 29.733 1.00 29.36 115 PRO A C 1
ATOM 820 O O . PRO A 1 116 ? 14.277 1.415 30.113 1.00 27.63 115 PRO A O 1
ATOM 824 N N . ASP A 1 117 ? 12.858 -0.254 30.548 1.00 31.45 116 ASP A N 1
ATOM 825 C CA . ASP A 1 117 ? 12.710 0.073 31.962 1.00 32.96 116 ASP A CA 1
ATOM 826 C C . ASP A 1 117 ? 13.793 -0.490 32.887 1.00 32.32 116 ASP A C 1
ATOM 827 O O . ASP A 1 117 ? 13.955 -0.005 34.004 1.00 36.04 116 ASP A O 1
ATOM 832 N N . THR A 1 118 ? 14.536 -1.497 32.421 1.00 28.75 117 THR A N 1
ATOM 833 C CA . THR A 1 118 ? 15.544 -2.182 33.216 1.00 26.96 117 THR A CA 1
ATOM 834 C C . THR A 1 118 ? 16.892 -1.445 33.145 1.00 25.68 117 THR A C 1
ATOM 835 O O . THR A 1 118 ? 17.304 -1.020 32.064 1.00 25.67 117 THR A O 1
ATOM 839 N N . GLN A 1 119 ? 17.574 -1.339 34.273 1.00 25.97 118 GLN A N 1
ATOM 840 C CA . GLN A 1 119 ? 18.919 -0.807 34.304 1.00 24.41 118 GLN A CA 1
ATOM 841 C C . GLN A 1 119 ? 19.847 -1.897 33.782 1.00 22.98 118 GLN A C 1
ATOM 842 O O . GLN A 1 119 ? 19.822 -3.009 34.289 1.00 24.83 118 GLN A O 1
ATOM 848 N N . PRO A 1 120 ? 20.640 -1.599 32.742 1.00 22.28 119 PRO A N 1
ATOM 849 C CA . PRO A 1 120 ? 21.452 -2.694 32.234 1.00 19.51 119 PRO A CA 1
ATOM 850 C C . PRO A 1 120 ? 22.675 -2.989 33.110 1.00 22.28 119 PRO A C 1
ATOM 851 O O . PRO A 1 120 ? 23.192 -2.100 33.787 1.00 22.15 119 PRO A O 1
ATOM 855 N N . ASP A 1 121 ? 23.154 -4.224 33.098 1.00 20.99 120 ASP A N 1
ATOM 856 C CA . ASP A 1 121 ? 24.384 -4.560 33.824 1.00 22.17 120 ASP A CA 1
ATOM 857 C C . ASP A 1 121 ? 25.565 -3.989 33.078 1.00 22.99 120 ASP A C 1
ATOM 858 O O . ASP A 1 121 ? 26.626 -3.803 33.644 1.00 25.14 120 ASP A O 1
ATOM 863 N N . TRP A 1 122 ? 25.389 -3.784 31.773 1.00 19.52 121 TRP A N 1
ATOM 864 C CA . TRP A 1 122 ? 26.467 -3.261 30.928 1.00 19.02 121 TRP A CA 1
ATOM 865 C C . TRP A 1 122 ? 25.934 -2.701 29.645 1.00 18.29 121 TRP A C 1
ATOM 866 O O . TRP A 1 122 ? 24.868 -3.076 29.178 1.00 17.73 121 TRP A O 1
ATOM 877 N N . LEU A 1 123 ? 26.753 -1.835 29.044 1.00 19.85 122 LEU A N 1
ATOM 878 C CA . LEU A 1 123 ? 26.515 -1.296 27.741 1.00 18.66 122 LEU A CA 1
ATOM 879 C C . LEU A 1 123 ? 27.866 -1.177 27.029 1.00 16.90 122 LEU A C 1
ATOM 880 O O . LEU A 1 123 ? 28.860 -0.868 27.659 1.00 16.48 122 LEU A O 1
ATOM 885 N N . VAL A 1 124 ? 27.893 -1.452 25.739 1.00 17.38 123 VAL A N 1
ATOM 886 C CA . VAL A 1 124 ? 29.127 -1.318 24.944 1.00 14.97 123 VAL A CA 1
ATOM 887 C C . VAL A 1 124 ? 28.850 -0.440 23.752 1.00 15.76 123 VAL A C 1
ATOM 888 O O . VAL A 1 124 ? 27.824 -0.608 23.090 1.00 18.44 123 VAL A O 1
ATOM 892 N N . VAL A 1 125 ? 29.747 0.513 23.507 1.00 17.17 124 VAL A N 1
ATOM 893 C CA . VAL A 1 125 ? 29.721 1.316 22.279 1.00 15.16 124 VAL A CA 1
ATOM 894 C C . VAL A 1 125 ? 30.921 0.993 21.429 1.00 15.80 124 VAL A C 1
ATOM 895 O O . VAL A 1 125 ? 32.051 1.046 21.900 1.00 15.34 124 VAL A O 1
ATOM 899 N N . GLY A 1 126 ? 30.693 0.682 20.164 1.00 15.68 125 GLY A N 1
ATOM 900 C CA . GLY A 1 126 ? 31.775 0.311 19.275 1.00 19.31 125 GLY A CA 1
ATOM 901 C C . GLY A 1 126 ? 31.918 1.283 18.134 1.00 18.53 125 GLY A C 1
ATOM 902 O O . GLY A 1 126 ? 30.908 1.803 17.642 1.00 23.08 125 GLY A O 1
ATOM 903 N N . LEU A 1 127 ? 33.167 1.533 17.744 1.00 16.10 126 LEU A N 1
ATOM 904 C CA . LEU A 1 127 ? 33.502 2.362 16.618 1.00 14.04 126 LEU A CA 1
ATOM 905 C C . LEU A 1 127 ? 34.092 1.456 15.523 1.00 16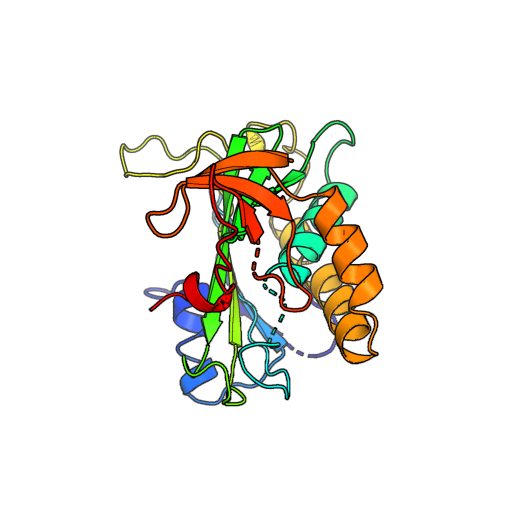.84 126 LEU A C 1
ATOM 906 O O . LEU A 1 127 ? 34.934 0.592 15.813 1.00 15.14 126 LEU A O 1
ATOM 911 N N . ASP A 1 128 ? 33.594 1.598 14.291 1.00 15.32 127 ASP A N 1
ATOM 912 C CA . ASP A 1 128 ? 34.231 0.991 13.128 1.00 18.09 127 ASP A CA 1
ATOM 913 C C . ASP A 1 128 ? 34.510 2.132 12.126 1.00 16.53 127 ASP A C 1
ATOM 914 O O . ASP A 1 128 ? 33.598 2.847 11.730 1.00 22.06 127 ASP A O 1
ATOM 919 N N . LEU A 1 129 ? 35.774 2.318 11.755 1.00 17.96 128 LEU A N 1
ATOM 920 C CA . LEU A 1 129 ? 36.125 3.404 10.886 1.00 16.51 128 LEU A CA 1
ATOM 921 C C . LEU A 1 129 ? 37.066 2.910 9.797 1.00 17.37 128 LEU A C 1
ATOM 922 O O . LEU A 1 129 ? 38.198 2.461 10.095 1.00 17.00 128 LEU A O 1
ATOM 927 N N . PRO A 1 130 ? 36.608 2.984 8.543 1.00 15.51 129 PRO A N 1
ATOM 928 C CA . PRO A 1 130 ? 37.519 2.693 7.448 1.00 18.85 129 PRO A CA 1
ATOM 929 C C . PRO A 1 130 ? 38.552 3.766 7.234 1.00 16.23 129 PRO A C 1
ATOM 930 O O . PRO A 1 130 ? 38.235 4.927 7.244 1.00 16.42 129 PRO A O 1
ATOM 934 N N . LEU A 1 131 ? 39.804 3.354 7.042 1.00 16.46 130 LEU A N 1
ATOM 935 C CA . LEU A 1 131 ? 40.913 4.290 6.873 1.00 17.12 130 LEU A CA 1
ATOM 936 C C . LEU A 1 131 ? 41.271 4.397 5.398 1.00 17.56 130 LEU A C 1
ATOM 937 O O . LEU A 1 131 ? 41.440 5.495 4.903 1.00 19.90 130 LEU A O 1
ATOM 942 N N . TRP A 1 132 ? 41.389 3.266 4.718 1.00 15.50 131 TRP A N 1
ATOM 943 C CA . TRP A 1 132 ? 41.471 3.214 3.258 1.00 17.52 131 TRP A CA 1
ATOM 944 C C . TRP A 1 132 ? 40.293 2.399 2.735 1.00 20.26 131 TRP A C 1
ATOM 945 O O . TRP A 1 132 ? 39.779 1.540 3.444 1.00 20.64 131 TRP A O 1
ATOM 956 N N . PRO A 1 133 ? 39.860 2.649 1.504 1.00 25.14 132 PRO A N 1
ATOM 957 C CA . PRO A 1 133 ? 38.676 1.887 1.055 1.00 29.28 132 PRO A CA 1
ATOM 958 C C . PRO A 1 133 ? 38.996 0.420 0.817 1.00 35.04 132 PRO A C 1
ATOM 959 O O . PRO A 1 133 ? 40.040 0.115 0.284 1.00 37.40 132 PRO A O 1
ATOM 963 N N . GLU A 1 134 ? 38.115 -0.472 1.239 1.00 40.04 133 GLU A N 1
ATOM 964 C CA . GLU A 1 134 ? 38.269 -1.895 0.928 1.00 45.79 133 GLU A CA 1
ATOM 965 C C . GLU A 1 134 ? 37.671 -2.160 -0.447 1.00 49.73 133 GLU A C 1
ATOM 966 O O . GLU A 1 134 ? 36.469 -1.989 -0.638 1.00 51.13 133 GLU A O 1
ATOM 969 N N . GLY A 1 135 ? 38.507 -2.554 -1.406 1.00 53.07 134 GLY A N 1
ATOM 970 C CA . GLY A 1 135 ? 38.072 -2.743 -2.801 1.00 57.16 134 GLY A CA 1
ATOM 971 C C . GLY A 1 135 ? 37.976 -4.195 -3.246 1.00 59.62 134 GLY A C 1
ATOM 972 O O . GLY A 1 135 ? 37.925 -4.488 -4.456 1.00 60.23 134 GLY A O 1
ATOM 973 N N . ASP A 1 136 ? 37.930 -5.095 -2.262 1.00 61.43 135 ASP A N 1
ATOM 974 C CA . ASP A 1 136 ? 37.940 -6.542 -2.496 1.00 63.50 135 ASP A CA 1
ATOM 975 C C . ASP A 1 136 ? 36.602 -7.105 -3.011 1.00 64.05 135 ASP A C 1
ATOM 976 O O . ASP A 1 136 ? 36.542 -8.257 -3.456 1.00 64.19 135 ASP A O 1
ATOM 981 N N . GLY A 1 137 ? 35.540 -6.301 -2.935 1.00 64.27 136 GLY A N 1
ATOM 982 C CA . GLY A 1 137 ? 34.207 -6.720 -3.360 1.00 63.86 136 GLY A CA 1
ATOM 983 C C . GLY A 1 137 ? 33.330 -7.220 -2.222 1.00 63.99 136 GLY A C 1
ATOM 984 O O . GLY A 1 137 ? 32.250 -7.759 -2.469 1.00 64.17 136 GLY A O 1
ATOM 985 N N . GLY A 1 138 ? 33.790 -7.049 -0.979 1.00 63.20 137 GLY A N 1
ATOM 986 C CA . GLY A 1 138 ? 32.955 -7.301 0.194 1.00 61.70 137 GLY A CA 1
ATOM 987 C C . GLY A 1 138 ? 31.886 -6.222 0.308 1.00 60.71 137 GLY A C 1
ATOM 988 O O . GLY A 1 138 ? 32.171 -5.038 0.097 1.00 60.25 137 GLY A O 1
ATOM 989 N N . GLU A 1 139 ? 30.656 -6.634 0.628 1.00 59.35 138 GLU A N 1
ATOM 990 C CA . GLU A 1 139 ? 29.524 -5.714 0.783 1.00 58.18 138 GLU A CA 1
ATOM 991 C C . GLU A 1 139 ? 29.758 -4.720 1.928 1.00 55.93 138 GLU A C 1
ATOM 992 O O . GLU A 1 139 ? 30.105 -5.114 3.042 1.00 55.82 138 GLU A O 1
ATOM 994 N N . THR A 1 140 ? 29.561 -3.435 1.641 1.00 52.55 139 THR A N 1
ATOM 995 C CA . THR A 1 140 ? 29.785 -2.374 2.618 1.00 49.82 139 THR A CA 1
ATOM 996 C C . THR A 1 140 ? 28.829 -1.209 2.404 1.00 45.57 139 THR A C 1
ATOM 997 O O . THR A 1 140 ? 28.532 -0.846 1.258 1.00 45.13 139 THR A O 1
ATOM 1001 N N . PRO A 1 141 ? 28.362 -0.594 3.505 1.00 40.29 140 PRO A N 1
ATOM 1002 C CA . PRO A 1 141 ? 27.606 0.635 3.379 1.00 37.78 140 PRO A CA 1
ATOM 1003 C C . PRO A 1 141 ? 28.513 1.857 3.148 1.00 33.33 140 PRO A C 1
ATOM 1004 O O . PRO A 1 141 ? 28.034 2.922 2.799 1.00 32.39 140 PRO A O 1
ATOM 1008 N N . ASP A 1 142 ? 29.819 1.721 3.348 1.00 31.85 141 ASP A N 1
ATOM 1009 C CA . ASP A 1 142 ? 30.697 2.900 3.325 1.00 30.97 141 ASP A CA 1
ATOM 1010 C C . ASP A 1 142 ? 30.902 3.461 1.932 1.00 30.88 141 ASP A C 1
ATOM 1011 O O . ASP A 1 142 ? 31.149 2.716 1.003 1.00 34.00 141 ASP A O 1
ATOM 1016 N N . GLU A 1 143 ? 30.855 4.778 1.814 1.00 29.51 142 GLU A N 1
ATOM 1017 C CA . GLU A 1 143 ? 31.058 5.476 0.553 1.00 30.20 142 GLU A CA 1
ATOM 1018 C C . GLU A 1 143 ? 32.448 6.099 0.419 1.00 31.66 142 GLU A C 1
ATOM 1019 O O . GLU A 1 143 ? 32.876 6.438 -0.685 1.00 31.32 142 GLU A O 1
ATOM 1025 N N . THR A 1 144 ? 33.159 6.255 1.534 1.00 26.55 143 THR A N 1
ATOM 1026 C CA . THR A 1 144 ? 34.514 6.788 1.511 1.00 27.02 143 THR A CA 1
ATOM 1027 C C . THR A 1 144 ? 35.295 6.152 2.659 1.00 25.16 143 THR A C 1
ATOM 1028 O O . THR A 1 144 ? 34.847 5.184 3.263 1.00 24.47 143 THR A O 1
ATOM 1032 N N . ALA A 1 145 ? 36.471 6.696 2.925 1.00 25.62 144 ALA A N 1
ATOM 1033 C CA . ALA A 1 145 ? 37.328 6.230 3.995 1.00 23.64 144 ALA A CA 1
ATOM 1034 C C . ALA A 1 145 ? 38.092 7.450 4.463 1.00 22.49 144 ALA A C 1
ATOM 1035 O O . ALA A 1 145 ? 38.285 8.402 3.703 1.00 21.62 144 ALA A O 1
ATOM 1037 N N . LEU A 1 146 ? 38.538 7.421 5.710 1.00 21.64 145 LEU A N 1
ATOM 1038 C CA . LEU A 1 146 ? 39.137 8.575 6.352 1.00 20.61 145 LEU A CA 1
ATOM 1039 C C . LEU A 1 146 ? 40.281 9.192 5.568 1.00 22.78 145 LEU A C 1
ATOM 1040 O O . LEU A 1 146 ? 40.330 10.407 5.406 1.00 20.97 145 LEU A O 1
ATOM 1045 N N . TYR A 1 147 ? 41.204 8.353 5.095 1.00 19.46 146 TYR A N 1
ATOM 1046 C CA . TYR A 1 147 ? 42.400 8.851 4.439 1.00 20.09 146 TYR A CA 1
ATOM 1047 C C . TYR A 1 147 ? 42.100 9.257 3.003 1.00 25.23 146 TYR A C 1
ATOM 1048 O O . TYR A 1 147 ? 42.929 9.892 2.347 1.00 26.89 146 TYR A O 1
ATOM 1057 N N . ALA A 1 148 ? 40.917 8.897 2.522 1.00 24.62 147 ALA A N 1
ATOM 1058 C CA . ALA A 1 148 ? 40.437 9.393 1.240 1.00 26.62 147 ALA A CA 1
ATOM 1059 C C . ALA A 1 148 ? 39.889 10.819 1.370 1.00 30.65 147 ALA A C 1
ATOM 1060 O O . ALA A 1 148 ? 39.725 11.501 0.362 1.00 31.70 147 ALA A O 1
ATOM 1062 N N . GLU A 1 149 ? 39.631 11.274 2.596 1.00 28.74 148 GLU A N 1
ATOM 1063 C CA . GLU A 1 149 ? 38.911 12.543 2.839 1.00 31.01 148 GLU A CA 1
ATOM 1064 C C . GLU A 1 149 ? 39.756 13.655 3.418 1.00 32.61 148 GLU A C 1
ATOM 1065 O O . GLU A 1 149 ? 39.235 14.533 4.105 1.00 35.65 148 GLU A O 1
ATOM 1071 N N . GLY A 1 150 ? 41.058 13.612 3.157 1.00 34.22 149 GLY A N 1
ATOM 1072 C CA . GLY A 1 150 ? 41.958 14.666 3.581 1.00 35.26 149 GLY A CA 1
ATOM 1073 C C . GLY A 1 150 ? 42.584 14.537 4.954 1.00 36.64 149 GLY A C 1
ATOM 1074 O O . GLY A 1 150 ? 43.148 15.518 5.453 1.00 36.48 149 GLY A O 1
ATOM 1075 N N . CYS A 1 151 ? 42.511 13.345 5.558 1.00 34.34 150 CYS A N 1
ATOM 1076 C CA . CYS A 1 151 ? 42.960 13.144 6.943 1.00 32.54 150 CYS A CA 1
ATOM 1077 C C . CYS A 1 151 ? 44.207 12.285 7.018 1.00 35.58 150 CYS A C 1
ATOM 1078 O O . CYS A 1 151 ? 44.437 11.607 8.020 1.00 33.93 150 CYS A O 1
ATOM 1081 N N . ALA A 1 152 ? 45.019 12.321 5.966 1.00 36.92 151 ALA A N 1
ATOM 1082 C CA . ALA A 1 152 ? 46.216 11.499 5.903 1.00 38.04 151 ALA A CA 1
ATOM 1083 C C . ALA A 1 152 ? 47.214 11.795 7.040 1.00 37.84 151 ALA A C 1
ATOM 1084 O O . ALA A 1 152 ? 47.983 10.914 7.418 1.00 41.00 151 ALA A O 1
ATOM 1086 N N . ASP A 1 153 ? 47.188 12.994 7.617 1.00 35.47 152 ASP A N 1
ATOM 1087 C CA . ASP A 1 153 ? 48.077 13.291 8.741 1.00 33.19 152 ASP A CA 1
ATOM 1088 C C . ASP A 1 153 ? 47.493 12.870 10.107 1.00 32.67 152 ASP A C 1
ATOM 1089 O O . ASP A 1 153 ? 48.071 13.185 11.147 1.00 30.31 152 ASP A O 1
ATOM 1091 N N . VAL A 1 154 ? 46.327 12.214 10.115 1.00 27.93 153 VAL A N 1
ATOM 1092 C CA . VAL A 1 154 ? 45.732 11.752 11.361 1.00 27.55 153 VAL A CA 1
ATOM 1093 C C . VAL A 1 154 ? 46.199 10.309 11.601 1.00 29.44 153 VAL A C 1
ATOM 1094 O O . VAL A 1 154 ? 45.908 9.429 10.814 1.00 30.31 153 VAL A O 1
ATOM 1098 N N . ALA A 1 155 ? 46.933 10.074 12.678 1.00 26.40 154 ALA A N 1
ATOM 1099 C CA . ALA A 1 155 ? 47.413 8.740 13.003 1.00 24.91 154 ALA A CA 1
ATOM 1100 C C . ALA A 1 155 ? 46.325 7.970 13.732 1.00 23.91 154 ALA A C 1
ATOM 1101 O O . ALA A 1 155 ? 45.671 8.534 14.614 1.00 22.42 154 ALA A O 1
ATOM 1103 N N . ALA A 1 156 ? 46.134 6.692 13.382 1.00 23.90 155 ALA A N 1
ATOM 1104 C CA . ALA A 1 156 ? 45.039 5.893 13.947 1.00 23.58 155 ALA A CA 1
ATOM 1105 C C . ALA A 1 156 ? 45.186 5.750 15.447 1.00 21.55 155 ALA A C 1
ATOM 1106 O O . ALA A 1 156 ? 44.207 5.898 16.183 1.00 20.58 155 ALA A O 1
ATOM 1108 N N . PRO A 1 157 ? 46.417 5.447 15.924 1.00 21.06 156 PRO A N 1
ATOM 1109 C CA . PRO A 1 157 ? 46.587 5.368 17.376 1.00 20.41 156 PRO A CA 1
ATOM 1110 C C . PRO A 1 157 ? 46.205 6.658 18.099 1.00 15.90 156 PRO A C 1
ATOM 1111 O O . PRO A 1 157 ? 45.632 6.614 19.173 1.00 16.95 156 PRO A O 1
ATOM 1115 N N . ARG A 1 158 ? 46.586 7.803 17.556 1.00 17.10 157 ARG A N 1
ATOM 1116 C CA . ARG A 1 158 ? 46.278 9.091 18.195 1.00 18.68 157 ARG A CA 1
ATOM 1117 C C . ARG A 1 158 ? 44.791 9.383 18.183 1.00 18.12 157 ARG A C 1
ATOM 1118 O O . ARG A 1 158 ? 44.258 9.937 19.126 1.00 16.58 157 ARG A O 1
ATOM 1126 N N . LEU A 1 159 ? 44.130 9.035 17.085 1.00 18.88 158 LEU A N 1
ATOM 1127 C CA . LEU A 1 159 ? 42.658 9.166 16.969 1.00 18.24 158 LEU A CA 1
ATOM 1128 C C . LEU A 1 159 ? 41.892 8.301 18.002 1.00 18.09 158 LEU A C 1
ATOM 1129 O O . LEU A 1 159 ? 40.936 8.745 18.649 1.00 19.98 158 LEU A O 1
ATOM 1134 N N . LEU A 1 160 ? 42.326 7.052 18.143 1.00 17.89 159 LEU A N 1
ATOM 1135 C CA . LEU A 1 160 ? 41.814 6.174 19.188 1.00 16.65 159 LEU A CA 1
ATOM 1136 C C . LEU A 1 160 ? 41.948 6.747 20.585 1.00 16.49 159 LEU A C 1
ATOM 1137 O O . LEU A 1 160 ? 40.984 6.756 21.349 1.00 18.30 159 LEU A O 1
ATOM 1142 N N . GLU A 1 161 ? 43.156 7.217 20.934 1.00 16.76 160 GLU A N 1
ATOM 1143 C CA . GLU A 1 161 ? 43.402 7.833 22.220 1.00 18.39 160 GLU A CA 1
ATOM 1144 C C . GLU A 1 161 ? 42.497 9.020 22.431 1.00 19.21 160 GLU A C 1
ATOM 1145 O O . GLU A 1 161 ? 41.940 9.211 23.509 1.00 18.18 160 GLU A O 1
ATOM 1151 N N . SER A 1 162 ? 42.359 9.820 21.382 1.00 16.80 161 SER A N 1
ATOM 1152 C CA A SER A 1 162 ? 41.565 11.039 21.451 0.70 17.22 161 SER A CA 1
ATOM 1153 C CA B SER A 1 162 ? 41.561 11.043 21.469 0.30 17.38 161 SER A CA 1
ATOM 1154 C C . SER A 1 162 ? 40.073 10.734 21.594 1.00 15.80 161 SER A C 1
ATOM 1155 O O . SER A 1 162 ? 39.362 11.416 22.324 1.00 18.14 161 SER A O 1
ATOM 1160 N N . TRP A 1 163 ? 39.607 9.697 20.904 1.00 15.33 162 TRP A N 1
ATOM 1161 C CA . TRP A 1 163 ? 38.198 9.311 21.012 1.00 13.03 162 TRP A CA 1
ATOM 1162 C C . TRP A 1 163 ? 37.926 8.954 22.490 1.00 12.90 162 TRP A C 1
ATOM 1163 O O . TRP A 1 163 ? 36.999 9.467 23.141 1.00 16.83 162 TRP A O 1
ATOM 1174 N N . ALA A 1 164 ? 38.761 8.069 23.023 1.00 17.60 163 ALA A N 1
ATOM 1175 C CA . ALA A 1 164 ? 38.604 7.664 24.422 1.00 18.86 163 ALA A CA 1
ATOM 1176 C C . ALA A 1 164 ? 38.554 8.853 25.384 1.00 19.93 163 ALA A C 1
ATOM 1177 O O . ALA A 1 164 ? 37.657 8.921 26.253 1.00 21.21 163 ALA A O 1
ATOM 1179 N N . ARG A 1 165 ? 39.488 9.782 25.236 1.00 19.41 164 ARG A N 1
ATOM 1180 C CA . ARG A 1 165 ? 39.548 10.962 26.079 1.00 19.05 164 ARG A CA 1
ATOM 1181 C C . ARG A 1 165 ? 38.325 11.847 25.928 1.00 15.26 164 ARG A C 1
ATOM 1182 O O . ARG A 1 165 ? 37.717 12.265 26.935 1.00 19.64 164 ARG A O 1
ATOM 1190 N N . HIS A 1 166 ? 37.926 12.143 24.700 1.00 16.60 165 HIS A N 1
ATOM 1191 C CA . HIS A 1 166 ? 36.740 12.979 24.552 1.00 14.85 165 HIS A CA 1
ATOM 1192 C C . HIS A 1 166 ? 35.420 12.289 24.953 1.00 14.93 165 HIS A C 1
ATOM 1193 O O . HIS A 1 166 ? 34.544 12.926 25.517 1.00 14.69 165 HIS A O 1
ATOM 1200 N N . CYS A 1 167 ? 35.273 10.982 24.699 1.00 17.08 166 CYS A N 1
ATOM 1201 C CA . CYS A 1 167 ? 34.141 10.244 25.243 1.00 17.74 166 CYS A CA 1
ATOM 1202 C C . CYS A 1 167 ? 34.075 10.346 26.760 1.00 18.04 166 CYS A C 1
ATOM 1203 O O . CYS A 1 167 ? 33.018 10.569 27.336 1.00 18.50 166 CYS A O 1
ATOM 1206 N N . LEU A 1 168 ? 35.198 10.153 27.431 1.00 17.07 167 LEU A N 1
ATOM 1207 C CA . LEU A 1 168 ? 35.189 10.243 28.874 1.00 15.87 167 LEU A CA 1
ATOM 1208 C C . LEU A 1 168 ? 34.777 11.642 29.329 1.00 15.61 167 LEU A C 1
ATOM 1209 O O . LEU A 1 168 ? 34.012 11.759 30.253 1.00 18.47 167 LEU A O 1
ATOM 1214 N N . HIS A 1 169 ? 35.259 12.687 28.669 1.00 16.53 168 HIS A N 1
ATOM 1215 C CA . HIS A 1 169 ? 34.842 14.044 29.053 1.00 17.31 168 HIS A CA 1
ATOM 1216 C C . HIS A 1 169 ? 33.299 14.189 29.059 1.00 17.43 168 HIS A C 1
ATOM 1217 O O . HIS A 1 169 ? 32.701 14.619 30.059 1.00 17.54 168 HIS A O 1
ATOM 1224 N N . TRP A 1 170 ? 32.664 13.757 27.968 1.00 17.54 169 TRP A N 1
ATOM 1225 C CA . TRP A 1 170 ? 31.203 13.914 27.797 1.00 16.36 169 TRP A CA 1
ATOM 1226 C C . TRP A 1 170 ? 30.415 12.928 28.696 1.00 16.91 169 TRP A C 1
ATOM 1227 O O . TRP A 1 170 ? 29.314 13.224 29.186 1.00 21.43 169 TRP A O 1
ATOM 1238 N N . ILE A 1 171 ? 30.974 11.740 28.941 1.00 16.37 170 ILE A N 1
ATOM 1239 C CA . ILE A 1 171 ? 30.291 10.782 29.790 1.00 15.81 170 ILE A CA 1
ATOM 1240 C C . ILE A 1 171 ? 30.297 11.362 31.178 1.00 16.31 170 ILE A C 1
ATOM 1241 O O . ILE A 1 171 ? 29.292 11.316 31.856 1.00 18.66 170 ILE A O 1
ATOM 1246 N N . ASN A 1 172 ? 31.417 11.965 31.586 1.00 17.05 171 ASN A N 1
ATOM 1247 C CA . ASN A 1 172 ? 31.448 12.588 32.935 1.00 17.58 171 ASN A CA 1
ATOM 1248 C C . ASN A 1 172 ? 30.439 13.749 33.039 1.00 20.98 171 ASN A C 1
ATOM 1249 O O . ASN A 1 172 ? 29.733 13.876 34.027 1.00 26.99 171 ASN A O 1
ATOM 1254 N N . ARG A 1 173 ? 30.295 14.540 31.991 1.00 21.64 172 ARG A N 1
ATOM 1255 C CA . ARG A 1 173 ? 29.334 15.634 32.017 1.00 22.20 172 ARG A CA 1
ATOM 1256 C C . ARG A 1 173 ? 27.900 15.134 32.022 1.00 22.10 172 ARG A C 1
ATOM 1257 O O . ARG A 1 173 ? 27.029 15.707 32.679 1.00 20.96 172 ARG A O 1
ATOM 1265 N N . TRP A 1 174 ? 27.643 14.062 31.279 1.00 19.84 173 TRP A N 1
ATOM 1266 C CA . TRP A 1 174 ? 26.350 13.437 31.295 1.00 19.93 173 TRP A CA 1
ATOM 1267 C C . TRP A 1 174 ? 26.009 12.982 32.725 1.00 21.63 173 TRP A C 1
ATOM 1268 O O . TRP A 1 174 ? 24.903 13.201 33.230 1.00 23.18 173 TRP A O 1
ATOM 1279 N N . ASP A 1 175 ? 26.971 12.354 33.384 1.00 21.89 174 ASP A N 1
ATOM 1280 C CA . ASP A 1 175 ? 26.796 11.875 34.752 1.00 24.97 174 ASP A CA 1
ATOM 1281 C C . ASP A 1 175 ? 26.525 13.009 35.731 1.00 28.37 174 ASP A C 1
ATOM 1282 O O . ASP A 1 175 ? 25.811 12.826 36.718 1.00 28.71 174 ASP A O 1
ATOM 1287 N N . GLU A 1 176 ? 27.088 14.179 35.465 1.00 26.83 175 GLU A N 1
ATOM 1288 C CA . GLU A 1 176 ? 26.879 15.344 36.317 1.00 29.72 175 GLU A CA 1
ATOM 1289 C C . GLU A 1 176 ? 25.584 16.078 35.964 1.00 31.22 175 GLU A C 1
ATOM 1290 O O . GLU A 1 176 ? 25.341 17.178 36.471 1.00 35.11 175 GLU A O 1
ATOM 1296 N N . GLY A 1 177 ? 24.779 15.505 35.069 1.00 28.43 176 GLY A N 1
ATOM 1297 C CA . GLY A 1 177 ? 23.469 16.045 34.753 1.00 29.48 176 GLY A CA 1
ATOM 1298 C C . GLY A 1 177 ? 23.389 17.037 33.607 1.00 31.22 176 GLY A C 1
ATOM 1299 O O . GLY A 1 177 ? 22.379 17.726 33.468 1.00 31.63 176 GLY A O 1
ATOM 1300 N N . GLU A 1 178 ? 24.400 17.081 32.743 1.00 26.08 177 GLU A N 1
ATOM 1301 C CA . GLU A 1 178 ? 24.426 18.051 31.646 1.00 27.86 177 GLU A CA 1
ATOM 1302 C C . GLU A 1 178 ? 23.846 17.530 30.347 1.00 28.02 177 GLU A C 1
ATOM 1303 O O . GLU A 1 178 ? 24.350 17.843 29.276 1.00 27.06 177 GLU A O 1
ATOM 1309 N N . LEU A 1 179 ? 22.778 16.744 30.431 1.00 30.12 178 LEU A N 1
ATOM 1310 C CA . LEU A 1 179 ? 22.075 16.193 29.245 1.00 31.56 178 LEU A CA 1
ATOM 1311 C C . LEU A 1 179 ? 21.679 17.273 28.239 1.00 31.32 178 LEU A C 1
ATOM 1312 O O . LEU A 1 179 ? 21.858 1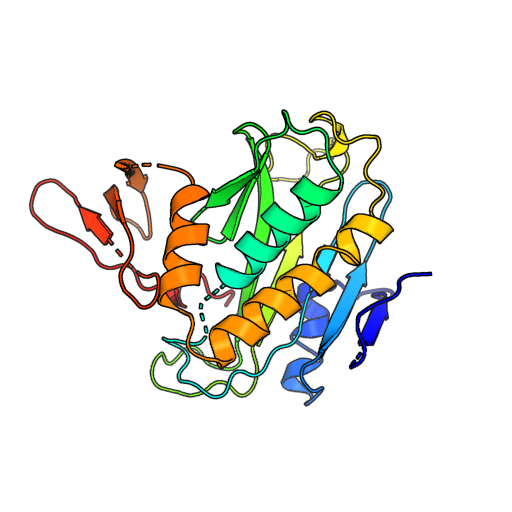7.101 27.032 1.00 30.18 178 LEU A O 1
ATOM 1317 N N . GLU A 1 180 ? 21.174 18.400 28.729 1.00 30.87 179 GLU A N 1
ATOM 1318 C CA . GLU A 1 180 ? 20.721 19.477 27.856 1.00 30.56 179 GLU A CA 1
ATOM 1319 C C . GLU A 1 180 ? 21.839 20.003 26.947 1.00 28.47 179 GLU A C 1
ATOM 1320 O O . GLU A 1 180 ? 21.625 20.222 25.755 1.00 32.37 179 GLU A O 1
ATOM 1323 N N . THR A 1 181 ? 23.034 20.186 27.498 1.00 28.00 180 THR A N 1
ATOM 1324 C CA . THR A 1 181 ? 24.183 20.643 26.720 1.00 27.18 180 THR A CA 1
ATOM 1325 C C . THR A 1 181 ? 24.601 19.586 25.685 1.00 26.88 180 THR A C 1
ATOM 1326 O O . THR A 1 181 ? 24.941 19.896 24.544 1.00 23.14 180 THR A O 1
ATOM 1330 N N . ILE A 1 182 ? 24.560 18.324 26.100 1.00 25.93 181 ILE A N 1
ATOM 1331 C CA . ILE A 1 182 ? 24.843 17.218 25.198 1.00 22.67 181 ILE A CA 1
ATOM 1332 C C . ILE A 1 182 ? 23.881 17.228 24.044 1.00 20.62 181 ILE A C 1
ATOM 1333 O O . ILE A 1 182 ? 24.301 17.094 22.889 1.00 20.11 181 ILE A O 1
ATOM 1338 N N . HIS A 1 183 ? 22.597 17.416 24.336 1.00 21.48 182 HIS A N 1
ATOM 1339 C CA . HIS A 1 183 ? 21.603 17.506 23.276 1.00 22.96 182 HIS A CA 1
ATOM 1340 C C . HIS A 1 183 ? 21.960 18.579 22.255 1.00 24.85 182 HIS A C 1
ATOM 1341 O O . HIS A 1 183 ? 21.856 18.367 21.046 1.00 21.37 182 HIS A O 1
ATOM 1348 N N . GLY A 1 184 ? 22.363 19.747 22.751 1.00 24.95 183 GLY A N 1
ATOM 1349 C CA . GLY A 1 184 ? 22.743 20.849 21.873 1.00 25.99 183 GLY A CA 1
ATOM 1350 C C . GLY A 1 184 ? 23.937 20.541 21.017 1.00 24.39 183 GLY A C 1
ATOM 1351 O O . GLY A 1 184 ? 23.923 20.819 19.820 1.00 23.95 183 GLY A O 1
ATOM 1352 N N . GLU A 1 185 ? 24.979 19.951 21.614 1.00 23.77 184 GLU A N 1
ATOM 1353 C CA . GLU A 1 185 ? 26.168 19.596 20.851 1.00 24.04 184 GLU A CA 1
ATOM 1354 C C . GLU A 1 185 ? 25.800 18.627 19.744 1.00 22.11 184 GLU A C 1
ATOM 1355 O O . GLU A 1 185 ? 26.249 18.789 18.590 1.00 23.44 184 GLU A O 1
ATOM 1361 N N . TRP A 1 186 ? 24.985 17.628 20.098 1.00 21.40 185 TRP A N 1
ATOM 1362 C CA . TRP A 1 186 ? 24.596 16.570 19.163 1.00 22.07 185 TRP A CA 1
ATOM 1363 C C . TRP A 1 186 ? 23.717 17.114 18.027 1.00 23.21 185 TRP A C 1
ATOM 1364 O O . TRP A 1 186 ? 23.943 16.812 16.843 1.00 22.15 185 TRP A O 1
ATOM 1375 N N . ARG A 1 187 ? 22.763 17.968 18.372 1.00 22.90 186 ARG A N 1
ATOM 1376 C CA . ARG A 1 187 ? 21.896 18.557 17.345 1.00 28.44 186 ARG A CA 1
ATOM 1377 C C . ARG A 1 187 ? 22.689 19.301 16.266 1.00 25.23 186 ARG A C 1
ATOM 1378 O O . ARG A 1 187 ? 22.351 19.199 15.093 1.00 27.55 186 ARG A O 1
ATOM 1386 N N . GLY A 1 188 ? 23.748 20.000 16.650 1.00 25.25 187 GLY A N 1
ATOM 1387 C CA . GLY A 1 188 ? 24.594 20.699 15.692 1.00 26.21 187 GLY A CA 1
ATOM 1388 C C . GLY A 1 188 ? 25.325 19.809 14.706 1.00 28.22 187 GLY A C 1
ATOM 1389 O O . GLY A 1 188 ? 25.697 20.256 13.622 1.00 30.92 187 GLY A O 1
ATOM 1390 N N . LEU A 1 189 ? 25.548 18.552 15.095 1.00 26.07 188 LEU A N 1
ATOM 1391 C CA . LEU A 1 189 ? 26.237 17.561 14.278 1.00 24.71 188 LEU A CA 1
ATOM 1392 C C . LEU A 1 189 ? 25.319 16.593 13.577 1.00 24.97 188 LEU A C 1
ATOM 1393 O O . LEU A 1 189 ? 25.773 15.792 12.735 1.00 24.98 188 LE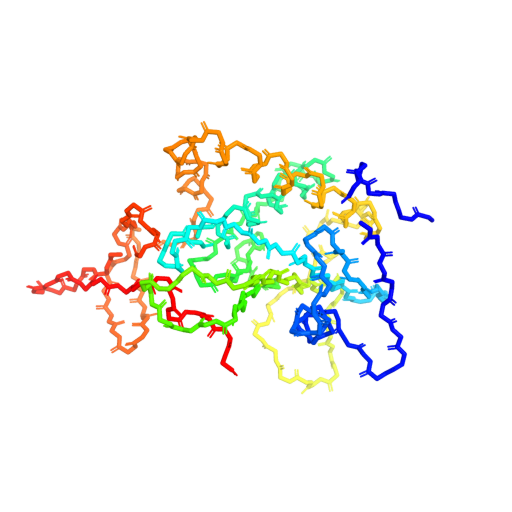U A O 1
ATOM 1398 N N . ALA A 1 190 ? 24.029 16.638 13.891 1.00 23.53 189 ALA A N 1
ATOM 1399 C CA . ALA A 1 190 ? 23.124 15.602 13.416 1.00 24.06 189 ALA A CA 1
ATOM 1400 C C . ALA A 1 190 ? 23.016 15.665 11.893 1.00 27.27 189 ALA A C 1
ATOM 1401 O O . ALA A 1 190 ? 22.861 16.737 11.324 1.00 29.78 189 ALA A O 1
ATOM 1403 N N . HIS A 1 191 ? 23.093 14.507 11.247 1.00 25.21 190 HIS A N 1
ATOM 1404 C CA . HIS A 1 191 ? 22.900 14.406 9.827 1.00 25.55 190 HIS A CA 1
ATOM 1405 C C . HIS A 1 191 ? 21.425 14.379 9.484 1.00 24.93 190 HIS A C 1
ATOM 1406 O O . HIS A 1 191 ? 20.708 13.515 9.963 1.00 25.12 190 HIS A O 1
ATOM 1413 N N . GLY A 1 192 ? 21.002 15.279 8.604 1.00 27.41 191 GLY A N 1
ATOM 1414 C CA . GLY A 1 192 ? 19.698 15.167 7.959 1.00 26.87 191 GLY A CA 1
ATOM 1415 C C . GLY A 1 192 ? 18.534 15.690 8.768 1.00 28.47 191 GLY A C 1
ATOM 1416 O O . GLY A 1 192 ? 17.370 15.362 8.489 1.00 26.50 191 GLY A O 1
ATOM 1425 N N . GLY A 1 194 ? 15.661 17.961 9.805 1.00 31.54 193 GLY A N 1
ATOM 1426 C CA . GLY A 1 194 ? 14.831 18.825 9.012 1.00 30.07 193 GLY A CA 1
ATOM 1427 C C . GLY A 1 194 ? 14.588 18.278 7.633 1.00 30.73 193 GLY A C 1
ATOM 1428 O O . GLY A 1 194 ? 13.851 18.902 6.869 1.00 31.91 193 GLY A O 1
ATOM 1429 N N . GLU A 1 195 ? 15.177 17.126 7.292 1.00 24.91 194 GLU A N 1
ATOM 1430 C CA . GLU A 1 195 ? 15.054 16.547 5.960 1.00 26.67 194 GLU A CA 1
ATOM 1431 C C . GLU A 1 195 ? 14.262 15.231 5.938 1.00 26.13 194 GLU A C 1
ATOM 1432 O O . GLU A 1 195 ? 13.967 14.643 6.972 1.00 26.35 194 GLU A O 1
ATOM 1438 N N . ALA A 1 196 ? 13.932 14.760 4.737 1.00 28.19 195 ALA A N 1
ATOM 1439 C CA . ALA A 1 196 ? 13.215 13.508 4.569 1.00 28.01 195 ALA A CA 1
ATOM 1440 C C . ALA A 1 196 ? 14.019 12.350 5.123 1.00 29.45 195 ALA A C 1
ATOM 1441 O O . ALA A 1 196 ? 15.242 12.353 5.067 1.00 27.85 195 ALA A O 1
ATOM 1443 N N . ARG A 1 197 ? 13.331 11.341 5.625 1.00 29.75 196 ARG A N 1
ATOM 1444 C CA . ARG A 1 197 ? 13.984 10.214 6.288 1.00 31.77 196 ARG A CA 1
ATOM 1445 C C . ARG A 1 197 ? 13.053 9.019 6.279 1.00 32.08 196 ARG A C 1
ATOM 1446 O O . ARG A 1 197 ? 11.852 9.189 6.424 1.00 28.27 196 ARG A O 1
ATOM 1454 N N . THR A 1 198 ? 13.620 7.822 6.100 1.00 32.67 197 THR A N 1
ATOM 1455 C CA . THR A 1 198 ? 12.907 6.568 6.321 1.00 34.82 197 THR A CA 1
ATOM 1456 C C . THR A 1 198 ? 13.586 5.855 7.482 1.00 36.02 197 THR A C 1
ATOM 1457 O O . THR A 1 198 ? 14.800 5.804 7.547 1.00 35.55 197 THR A O 1
ATOM 1461 N N . GLU A 1 199 ? 12.808 5.343 8.422 1.00 36.39 198 GLU A N 1
ATOM 1462 C CA . GLU A 1 199 ? 13.367 4.710 9.606 1.00 37.44 198 GLU A CA 1
ATOM 1463 C C . GLU A 1 199 ? 12.340 3.742 10.159 1.00 40.30 198 GLU A C 1
ATOM 1464 O O . GLU A 1 199 ? 11.146 4.060 10.192 1.00 39.96 198 GLU A O 1
ATOM 1470 N N . ALA A 1 200 ? 12.798 2.555 10.565 1.00 39.86 199 ALA A N 1
ATOM 1471 C CA . ALA A 1 200 ? 11.909 1.531 11.118 1.00 40.29 199 ALA A CA 1
ATOM 1472 C C . ALA A 1 200 ? 10.624 1.344 10.308 1.00 40.75 199 ALA A C 1
ATOM 1473 O O . ALA A 1 200 ? 9.542 1.231 10.875 1.00 43.87 199 ALA A O 1
ATOM 1475 N N . GLY A 1 201 ? 10.737 1.323 8.985 1.00 40.95 200 GLY A N 1
ATOM 1476 C CA . GLY A 1 201 ? 9.576 1.124 8.121 1.00 40.76 200 GLY A CA 1
ATOM 1477 C C . GLY A 1 201 ? 8.590 2.283 8.062 1.00 42.15 200 GLY A C 1
ATOM 1478 O O . GLY A 1 201 ? 7.466 2.108 7.593 1.00 42.94 200 GLY A O 1
ATOM 1479 N N . ARG A 1 202 ? 9.010 3.455 8.539 1.00 40.35 201 ARG A N 1
ATOM 1480 C CA A ARG A 1 202 ? 8.183 4.664 8.521 0.70 40.54 201 ARG A CA 1
ATOM 1481 C CA B ARG A 1 202 ? 8.185 4.662 8.530 0.30 39.49 201 ARG A CA 1
ATOM 1482 C C . ARG A 1 202 ? 8.926 5.774 7.794 1.00 39.71 201 ARG A C 1
ATOM 1483 O O . ARG A 1 202 ? 10.156 5.813 7.787 1.00 36.91 201 ARG A O 1
ATOM 1498 N N . SER A 1 203 ? 8.182 6.667 7.157 1.00 38.94 202 SER A N 1
ATOM 1499 C CA . SER A 1 203 ? 8.812 7.762 6.449 1.00 38.59 202 SER A CA 1
ATOM 1500 C C . SER A 1 203 ? 8.215 9.097 6.832 1.00 36.55 202 SER A C 1
ATOM 1501 O O . SER A 1 203 ? 7.067 9.186 7.253 1.00 38.23 202 SER A O 1
ATOM 1504 N N . GLY A 1 204 ? 9.022 10.130 6.688 1.00 32.89 203 GLY A N 1
ATOM 1505 C CA . GLY A 1 204 ? 8.610 11.454 7.048 1.00 31.55 203 GLY A CA 1
ATOM 1506 C C . GLY A 1 204 ? 9.789 12.376 7.062 1.00 28.87 203 GLY A C 1
ATOM 1507 O O . GLY A 1 204 ? 10.831 12.073 6.453 1.00 30.49 203 GLY A O 1
ATOM 1508 N N . THR A 1 205 ? 9.613 13.494 7.750 1.00 25.75 204 THR A N 1
ATOM 1509 C CA . THR A 1 205 ? 10.674 14.475 8.012 1.00 26.69 204 THR A CA 1
ATOM 1510 C C . THR A 1 205 ? 11.289 14.242 9.395 1.00 24.00 204 THR A C 1
ATOM 1511 O O . THR A 1 205 ? 10.590 14.086 10.399 1.00 24.19 204 THR A O 1
ATOM 1515 N N . PHE A 1 206 ? 12.612 14.218 9.448 1.00 25.89 205 PHE A N 1
ATOM 1516 C CA . PHE A 1 206 ? 13.290 14.047 10.707 1.00 23.13 205 PHE A CA 1
ATOM 1517 C C . PHE A 1 206 ? 13.234 15.371 11.414 1.00 24.67 205 PHE A C 1
ATOM 1518 O O . PHE A 1 206 ? 14.034 16.277 11.172 1.00 23.94 205 PHE A O 1
ATOM 1526 N N . LEU A 1 207 ? 12.268 15.467 12.322 1.00 26.03 206 LEU A N 1
ATOM 1527 C CA . LEU A 1 207 ? 11.938 16.699 12.988 1.00 30.07 206 LEU A CA 1
ATOM 1528 C C . LEU A 1 207 ? 12.937 17.059 14.069 1.00 30.11 206 LEU A C 1
ATOM 1529 O O . LEU A 1 207 ? 13.382 18.196 14.165 1.00 30.84 206 LEU A O 1
ATOM 1534 N N . GLY A 1 208 ? 13.239 16.096 14.934 1.00 27.92 207 GLY A N 1
ATOM 1535 C CA . GLY A 1 208 ? 14.284 16.255 15.938 1.00 27.47 207 GLY A CA 1
ATOM 1536 C C . GLY A 1 208 ? 14.252 15.039 16.831 1.00 23.66 207 GLY A C 1
ATOM 1537 O O . GLY A 1 208 ? 13.781 13.966 16.399 1.00 24.24 207 GLY A O 1
ATOM 1538 N N . VAL A 1 209 ? 14.688 15.205 18.077 1.00 21.96 208 VAL A N 1
ATOM 1539 C CA . VAL A 1 209 ? 14.669 14.102 19.019 1.00 25.20 208 VAL A CA 1
ATOM 1540 C C . VAL A 1 209 ? 14.028 14.498 20.347 1.00 24.30 208 VAL A C 1
ATOM 1541 O O . VAL A 1 209 ? 14.023 15.669 20.697 1.00 25.11 208 VAL A O 1
ATOM 1545 N N . ASP A 1 210 ? 13.491 13.509 21.052 1.00 22.99 209 ASP A N 1
ATOM 1546 C CA . ASP A 1 210 ? 12.988 13.722 22.406 1.00 24.42 209 ASP A CA 1
ATOM 1547 C C . ASP A 1 210 ? 14.124 13.645 23.402 1.00 27.25 209 ASP A C 1
ATOM 1548 O O . ASP A 1 210 ? 15.295 13.461 22.999 1.00 25.69 209 ASP A O 1
ATOM 1553 N N . GLU A 1 211 ? 13.813 13.804 24.692 1.00 27.02 210 GLU A N 1
ATOM 1554 C CA . GLU A 1 211 ? 14.842 13.888 25.722 1.00 28.74 210 GLU A CA 1
ATOM 1555 C C . GLU A 1 211 ? 15.689 12.616 25.835 1.00 27.12 210 GLU A C 1
ATOM 1556 O O . GLU A 1 211 ? 16.865 12.679 26.226 1.00 29.59 210 GLU A O 1
ATOM 1559 N N . ASP A 1 212 ? 15.091 11.474 25.508 1.00 25.92 211 ASP A N 1
ATOM 1560 C CA . ASP A 1 212 ? 15.815 10.191 25.443 1.00 27.41 211 ASP A CA 1
ATOM 1561 C C . ASP A 1 212 ? 16.454 9.878 24.075 1.00 25.11 211 ASP A C 1
ATOM 1562 O O . ASP A 1 212 ? 16.838 8.728 23.813 1.00 23.57 211 ASP A O 1
ATOM 1567 N N . PHE A 1 213 ? 16.529 10.894 23.213 1.00 23.53 212 PHE A N 1
ATOM 1568 C CA . PHE A 1 213 ? 17.122 10.805 21.872 1.00 22.27 212 PHE A CA 1
ATOM 1569 C C . PHE A 1 213 ? 16.328 9.922 20.935 1.00 24.26 212 PHE A C 1
ATOM 1570 O O . PHE A 1 213 ? 16.862 9.460 19.944 1.00 23.64 212 PHE A O 1
ATOM 1578 N N . GLY A 1 214 ? 15.038 9.742 21.226 1.00 20.36 213 GLY A N 1
ATOM 1579 C CA . GLY A 1 214 ? 14.108 9.053 20.311 1.00 20.05 213 GLY A CA 1
ATOM 1580 C C . GLY A 1 214 ? 13.802 9.950 19.131 1.00 20.47 213 GLY A C 1
ATOM 1581 O O . GLY A 1 214 ? 13.705 11.166 19.291 1.00 19.41 213 GLY A O 1
ATOM 1590 N N . LEU A 1 216 ? 11.873 11.860 16.356 1.00 21.64 215 LEU A N 1
ATOM 1591 C CA . LEU A 1 216 ? 10.571 12.384 15.999 1.00 22.64 215 LEU A CA 1
ATOM 1592 C C . LEU A 1 216 ? 10.513 12.454 14.477 1.00 21.14 215 LEU A C 1
ATOM 1593 O O . LEU A 1 216 ? 11.192 13.258 13.855 1.00 20.67 215 LEU A O 1
ATOM 1598 N N . LEU A 1 217 ? 9.664 11.622 13.891 1.00 20.66 216 LEU A N 1
ATOM 1599 C CA . LEU A 1 217 ? 9.533 11.487 12.439 1.00 19.84 216 LEU A CA 1
ATOM 1600 C C . LEU A 1 217 ? 8.105 11.883 12.056 1.00 18.78 216 LEU A C 1
ATOM 1601 O O . LEU A 1 217 ? 7.139 11.186 12.394 1.00 21.11 216 LEU A O 1
ATOM 1606 N N . ARG A 1 218 ? 7.999 13.018 11.394 1.00 21.42 217 ARG A N 1
ATOM 1607 C CA . ARG A 1 218 ? 6.690 13.586 11.038 1.00 19.98 217 ARG A CA 1
ATOM 1608 C C . ARG A 1 218 ? 6.300 13.257 9.610 1.00 19.54 217 ARG A C 1
ATOM 1609 O O . ARG A 1 218 ? 6.966 13.675 8.638 1.00 20.51 217 ARG A O 1
ATOM 1617 N N . ASP A 1 219 ? 5.241 12.471 9.459 1.00 20.73 218 ASP A N 1
ATOM 1618 C CA . ASP A 1 219 ? 4.707 12.245 8.108 1.00 25.44 218 ASP A CA 1
ATOM 1619 C C . ASP A 1 219 ? 3.479 13.170 7.921 1.00 27.91 218 ASP A C 1
ATOM 1620 O O . ASP A 1 219 ? 3.324 14.166 8.656 1.00 25.53 218 ASP A O 1
ATOM 1625 N N . GLU A 1 220 ? 2.644 12.889 6.926 1.00 26.46 219 GLU A N 1
ATOM 1626 C CA . GLU A 1 220 ? 1.640 13.861 6.512 1.00 27.20 219 GLU A CA 1
ATOM 1627 C C . GLU A 1 220 ? 0.588 14.059 7.598 1.00 22.82 219 GLU A C 1
ATOM 1628 O O . GLU A 1 220 ? 0.072 15.147 7.727 1.00 22.85 219 GLU A O 1
ATOM 1634 N N . THR A 1 221 ? 0.343 13.028 8.396 1.00 22.39 220 THR A N 1
ATOM 1635 C CA . THR A 1 221 ? -0.781 13.037 9.358 1.00 23.72 220 THR A CA 1
ATOM 1636 C C . THR A 1 221 ? -0.430 12.785 10.805 1.00 22.33 220 THR A C 1
ATOM 1637 O O . THR A 1 221 ? -1.286 12.949 11.687 1.00 21.90 220 THR A O 1
ATOM 1641 N N . THR A 1 222 ? 0.825 12.438 11.097 1.00 20.59 221 THR A N 1
ATOM 1642 C CA . THR A 1 222 ? 1.171 12.034 12.436 1.00 21.47 221 THR A CA 1
ATOM 1643 C C . THR A 1 222 ? 2.655 12.225 12.675 1.00 17.63 221 THR A C 1
ATOM 1644 O O . THR A 1 222 ? 3.399 12.484 11.748 1.00 19.50 221 THR A O 1
ATOM 1648 N N . THR A 1 223 ? 3.042 12.170 13.941 1.00 18.54 222 THR A N 1
ATOM 1649 C CA . THR A 1 223 ? 4.460 12.141 14.315 1.00 17.75 222 THR A CA 1
ATOM 1650 C C . THR A 1 223 ? 4.742 10.807 14.971 1.00 19.82 222 THR A C 1
ATOM 1651 O O . THR A 1 223 ? 4.100 10.426 15.951 1.00 22.87 222 THR A O 1
ATOM 1655 N N . HIS A 1 224 ? 5.717 10.087 14.422 1.00 20.53 223 HIS A N 1
ATOM 1656 C CA . HIS A 1 224 ? 6.153 8.811 14.983 1.00 23.40 223 HIS A CA 1
ATOM 1657 C C . HIS A 1 224 ? 7.247 9.102 15.966 1.00 22.36 223 HIS A C 1
ATOM 1658 O O . HIS A 1 224 ? 8.052 10.013 15.743 1.00 23.03 223 HIS A O 1
ATOM 1665 N N . LEU A 1 225 ? 7.255 8.355 17.070 1.00 25.42 224 LEU A N 1
ATOM 1666 C CA . LEU A 1 225 ? 8.409 8.330 17.975 1.00 25.58 224 LEU A CA 1
ATOM 1667 C C . LEU A 1 225 ? 9.128 6.993 17.819 1.00 25.45 224 LEU A C 1
ATOM 1668 O O . LEU A 1 225 ? 8.562 5.942 18.066 1.00 25.10 224 LEU A O 1
ATOM 1673 N N . ILE A 1 226 ? 10.381 7.053 17.394 1.00 23.22 225 ILE A N 1
ATOM 1674 C CA A ILE A 1 226 ? 11.200 5.854 17.229 0.70 22.88 225 ILE A CA 1
ATOM 1675 C CA B ILE A 1 226 ? 11.200 5.861 17.228 0.30 21.99 225 ILE A CA 1
ATOM 1676 C C . ILE A 1 226 ? 12.224 5.892 18.351 1.00 20.90 225 ILE A C 1
ATOM 1677 O O . ILE A 1 226 ? 13.149 6.713 18.318 1.00 20.84 225 ILE A O 1
ATOM 1686 N N . PRO A 1 227 ? 12.044 5.034 19.379 1.00 22.64 226 PRO A N 1
ATOM 1687 C CA . PRO A 1 227 ? 12.995 5.096 20.472 1.00 22.99 226 PRO A CA 1
ATOM 1688 C C . PRO A 1 227 ? 14.400 4.634 20.006 1.00 21.73 226 PRO A C 1
ATOM 1689 O O . PRO A 1 227 ? 14.525 3.770 19.140 1.00 21.01 226 PRO A O 1
ATOM 1693 N N . LEU A 1 228 ? 15.440 5.193 20.614 1.00 19.74 227 LEU A N 1
ATOM 1694 C CA . LEU A 1 228 ? 16.805 4.878 20.226 1.00 20.35 227 LEU A CA 1
ATOM 1695 C C . LEU A 1 228 ? 17.170 3.414 20.551 1.00 23.14 227 LEU A C 1
ATOM 1696 O O . LEU A 1 228 ? 18.049 2.832 19.898 1.00 22.60 227 LEU A O 1
ATOM 1701 N N . THR A 1 229 ? 16.438 2.796 21.488 1.00 21.83 228 THR A N 1
ATOM 1702 C CA . THR A 1 229 ? 16.554 1.349 21.753 1.00 20.05 228 THR A CA 1
ATOM 1703 C C . THR A 1 229 ? 16.408 0.458 20.506 1.00 21.80 228 THR A C 1
ATOM 1704 O O . THR A 1 229 ? 16.989 -0.651 20.463 1.00 21.49 228 THR A O 1
ATOM 1708 N N . THR A 1 230 ? 15.726 0.952 19.466 1.00 23.68 229 THR A N 1
ATOM 1709 C CA . THR A 1 230 ? 15.586 0.233 18.218 1.00 23.55 229 THR A CA 1
ATOM 1710 C C . THR A 1 230 ? 16.907 -0.038 17.474 1.00 22.51 229 THR A C 1
ATOM 1711 O O . THR A 1 230 ? 16.952 -0.929 16.639 1.00 21.03 229 THR A O 1
ATOM 1715 N N . VAL A 1 231 ? 17.973 0.703 17.778 1.00 21.31 230 VAL A N 1
ATOM 1716 C CA . VAL A 1 231 ? 19.259 0.521 17.085 1.00 20.01 230 VAL A CA 1
ATOM 1717 C C . VAL A 1 231 ? 20.191 -0.418 17.846 1.00 19.39 230 VAL A C 1
ATOM 1718 O O . VAL A 1 231 ? 21.282 -0.692 17.392 1.00 19.18 230 VAL A O 1
ATOM 1722 N N . LEU A 1 232 ? 19.759 -0.914 18.998 1.00 18.65 231 LEU A N 1
ATOM 1723 C CA . LEU A 1 232 ? 20.526 -1.907 19.733 1.00 19.11 231 LEU A CA 1
ATOM 1724 C C . LEU A 1 232 ? 20.832 -3.119 18.886 1.00 20.96 231 LEU A C 1
ATOM 1725 O O . LEU A 1 232 ? 19.952 -3.681 18.225 1.00 23.49 231 LEU A O 1
ATOM 1730 N N . VAL A 1 233 ? 22.095 -3.519 18.893 1.00 21.58 232 VAL A N 1
ATOM 1731 C CA . VAL A 1 233 ? 22.543 -4.694 18.150 1.00 24.85 232 VAL A CA 1
ATOM 1732 C C . VAL A 1 233 ? 22.004 -5.921 18.871 1.00 30.16 232 VAL A C 1
ATOM 1733 O O . VAL A 1 233 ? 22.232 -6.076 20.077 1.00 32.59 232 VAL A O 1
ATOM 1737 N N . GLN A 1 234 ? 21.275 -6.754 18.137 1.00 33.06 233 GLN A N 1
ATOM 1738 C CA . GLN A 1 234 ? 20.574 -7.906 18.716 1.00 36.49 233 GLN A CA 1
ATOM 1739 C C . GLN A 1 234 ? 21.459 -9.120 18.671 1.00 37.09 233 GLN A C 1
ATOM 1740 O O . GLN A 1 234 ? 21.888 -9.509 17.589 1.00 39.41 233 GLN A O 1
#